Protein AF-A0A3D4RMB0-F1 (afdb_monomer)

Structure (mmCIF, N/CA/C/O backbone):
data_AF-A0A3D4RMB0-F1
#
_entry.id   AF-A0A3D4RMB0-F1
#
loop_
_atom_site.group_PDB
_atom_site.id
_atom_site.type_symbol
_atom_site.label_atom_id
_atom_site.label_alt_id
_atom_site.label_comp_id
_atom_site.label_asym_id
_atom_site.label_entity_id
_atom_site.label_seq_id
_atom_site.pdbx_PDB_ins_code
_atom_site.Cartn_x
_atom_site.Cartn_y
_atom_site.Cartn_z
_atom_site.occupancy
_atom_site.B_iso_or_equiv
_atom_site.auth_seq_id
_atom_site.auth_comp_id
_atom_site.auth_asym_id
_atom_site.auth_atom_id
_atom_site.pdbx_PDB_model_num
ATOM 1 N N . MET A 1 1 ? 13.147 3.728 -16.640 1.00 51.22 1 MET A N 1
ATOM 2 C CA . MET A 1 1 ? 14.596 3.896 -16.370 1.00 51.22 1 MET A CA 1
ATOM 3 C C . MET A 1 1 ? 15.281 2.580 -15.980 1.00 51.22 1 MET A C 1
ATOM 5 O O . MET A 1 1 ? 16.261 2.219 -16.614 1.00 51.22 1 MET A O 1
ATOM 9 N N . MET A 1 2 ? 14.733 1.809 -15.030 1.00 55.12 2 MET A N 1
ATOM 10 C CA . MET A 1 2 ? 15.324 0.545 -14.548 1.00 55.12 2 MET A CA 1
ATOM 11 C C . MET A 1 2 ? 15.430 -0.568 -15.616 1.00 55.12 2 MET A C 1
ATOM 13 O O . MET A 1 2 ? 16.437 -1.261 -15.690 1.00 55.12 2 MET A O 1
ATOM 17 N N . LEU A 1 3 ? 14.434 -0.683 -16.505 1.00 57.84 3 LEU A N 1
ATOM 18 C CA . LEU A 1 3 ? 14.422 -1.643 -17.624 1.00 57.84 3 LEU A CA 1
ATOM 19 C C . LEU A 1 3 ? 15.523 -1.376 -18.664 1.00 57.84 3 LEU A C 1
ATOM 21 O O . LEU A 1 3 ? 16.166 -2.305 -19.139 1.00 57.84 3 LEU A O 1
ATOM 25 N N . ILE A 1 4 ? 15.770 -0.102 -18.980 1.00 67.94 4 ILE A N 1
ATOM 26 C CA . ILE A 1 4 ? 16.827 0.307 -19.914 1.00 67.94 4 ILE A CA 1
ATOM 27 C C . ILE A 1 4 ? 18.199 0.045 -19.285 1.00 67.94 4 ILE A C 1
ATOM 29 O O . ILE A 1 4 ? 19.079 -0.489 -19.949 1.00 67.94 4 ILE A O 1
ATOM 33 N N . ALA A 1 5 ? 18.368 0.343 -17.993 1.00 65.25 5 ALA A N 1
ATOM 34 C CA . ALA A 1 5 ? 19.608 0.056 -17.275 1.00 65.25 5 ALA A CA 1
ATOM 35 C C . ALA A 1 5 ? 19.910 -1.454 -17.211 1.00 65.25 5 ALA A C 1
ATOM 37 O O . ALA A 1 5 ? 21.044 -1.857 -17.459 1.00 65.25 5 ALA A O 1
ATOM 38 N N . ALA A 1 6 ? 18.900 -2.295 -16.957 1.00 67.00 6 ALA A N 1
ATOM 39 C CA . ALA A 1 6 ? 19.048 -3.753 -16.964 1.00 67.00 6 ALA A CA 1
ATOM 40 C C . ALA A 1 6 ? 19.388 -4.303 -18.361 1.00 67.00 6 ALA A C 1
ATOM 42 O O . ALA A 1 6 ? 20.256 -5.166 -18.493 1.00 67.00 6 ALA A O 1
ATOM 43 N N . LEU A 1 7 ? 18.767 -3.752 -19.410 1.00 71.50 7 LEU A N 1
ATOM 44 C CA . LEU A 1 7 ? 19.075 -4.078 -20.804 1.00 71.50 7 LEU A CA 1
ATOM 45 C C . LEU A 1 7 ? 20.511 -3.709 -21.177 1.00 71.50 7 LEU A C 1
ATOM 47 O O . LEU A 1 7 ? 21.237 -4.546 -21.707 1.00 71.50 7 LEU A O 1
ATOM 51 N N . VAL A 1 8 ? 20.941 -2.491 -20.852 1.00 77.81 8 VAL A N 1
ATOM 52 C CA . VAL A 1 8 ? 22.308 -2.024 -21.114 1.00 77.81 8 VAL A CA 1
ATOM 53 C C . VAL A 1 8 ? 23.325 -2.857 -20.332 1.00 77.81 8 VAL A C 1
ATOM 55 O O . VAL A 1 8 ? 24.326 -3.278 -20.905 1.00 77.81 8 VAL A O 1
ATOM 58 N N . MET A 1 9 ? 23.052 -3.176 -19.064 1.00 74.00 9 MET A N 1
ATOM 59 C CA . MET A 1 9 ? 23.920 -4.035 -18.254 1.00 74.00 9 MET A CA 1
ATOM 60 C C . MET A 1 9 ? 24.040 -5.444 -18.853 1.00 74.00 9 MET A C 1
ATOM 62 O O . MET A 1 9 ? 25.147 -5.961 -18.984 1.00 74.00 9 MET A O 1
ATOM 66 N N . GLY A 1 10 ? 22.926 -6.045 -19.284 1.00 70.88 10 GLY A N 1
ATOM 67 C CA . GLY A 1 10 ? 22.931 -7.348 -19.951 1.00 70.88 10 GLY A CA 1
ATOM 68 C C . GLY A 1 10 ? 23.738 -7.343 -21.253 1.00 70.88 10 GLY A C 1
ATOM 69 O O . GLY A 1 10 ? 24.506 -8.271 -21.507 1.00 70.88 10 GLY A O 1
ATOM 70 N N . ILE A 1 11 ? 23.630 -6.271 -22.047 1.00 72.25 11 ILE A N 1
ATOM 71 C CA . ILE A 1 11 ? 24.430 -6.089 -23.265 1.00 72.25 11 ILE A CA 1
ATOM 72 C C . ILE A 1 11 ? 25.917 -5.976 -22.920 1.00 72.25 11 ILE A C 1
ATOM 74 O O . ILE A 1 11 ? 26.723 -6.658 -23.542 1.00 72.25 11 ILE A O 1
ATOM 78 N N . LEU A 1 12 ? 26.297 -5.175 -21.920 1.00 73.62 12 LEU A N 1
ATOM 79 C CA . LEU A 1 12 ? 27.700 -4.993 -21.527 1.00 73.62 12 LEU A CA 1
ATOM 80 C C . LEU A 1 12 ? 28.336 -6.291 -21.010 1.00 73.62 12 LEU A C 1
ATOM 82 O O . LEU A 1 12 ? 29.453 -6.618 -21.412 1.00 73.62 12 LEU A O 1
ATOM 86 N N . VAL A 1 13 ? 27.615 -7.062 -20.188 1.00 71.75 13 VAL A N 1
ATOM 87 C CA . VAL A 1 13 ? 28.072 -8.365 -19.665 1.00 71.75 13 VAL A CA 1
ATOM 88 C C . VAL A 1 13 ? 28.297 -9.378 -20.791 1.00 71.75 13 VAL A C 1
ATOM 90 O O . VAL A 1 13 ? 29.238 -10.166 -20.726 1.00 71.75 13 VAL A O 1
ATOM 93 N N . CYS A 1 14 ? 27.486 -9.335 -21.850 1.00 70.25 14 CYS A N 1
ATOM 94 C CA . CYS A 1 14 ? 27.681 -10.180 -23.026 1.00 70.25 14 CYS A CA 1
ATOM 95 C C . CYS A 1 14 ? 28.764 -9.639 -23.973 1.00 70.25 14 CYS A C 1
ATOM 97 O O . CYS A 1 14 ? 29.514 -10.419 -24.551 1.00 70.25 14 CYS A O 1
ATOM 99 N N . LEU A 1 15 ? 28.866 -8.323 -24.168 1.00 72.06 15 LEU A N 1
ATOM 100 C CA . LEU A 1 15 ? 29.719 -7.724 -25.197 1.00 72.06 15 LEU A CA 1
ATOM 101 C C . LEU A 1 15 ? 31.193 -7.676 -24.776 1.00 72.06 15 LEU A C 1
ATOM 103 O O . LEU A 1 15 ? 32.064 -8.066 -25.551 1.00 72.06 15 LEU A O 1
ATOM 107 N N . VAL A 1 16 ? 31.480 -7.231 -23.549 1.00 77.00 16 VAL A N 1
ATOM 108 C CA . VAL A 1 16 ? 32.855 -7.006 -23.069 1.00 77.00 16 VAL A CA 1
ATOM 109 C C . VAL A 1 16 ? 33.718 -8.271 -23.161 1.00 77.00 16 VAL A C 1
ATOM 111 O O . VAL A 1 16 ? 34.820 -8.194 -23.706 1.00 77.00 16 VAL A O 1
ATOM 114 N N . PRO A 1 17 ? 33.253 -9.458 -22.736 1.00 73.62 17 PRO A N 1
ATOM 115 C CA . PRO A 1 17 ? 34.083 -10.654 -22.805 1.00 73.62 17 PRO A CA 1
ATOM 116 C C . PRO A 1 17 ? 34.295 -11.180 -24.227 1.00 73.62 17 PRO A C 1
ATOM 118 O O . PRO A 1 17 ? 35.358 -11.727 -24.516 1.00 73.62 17 PRO A O 1
ATOM 121 N N . ASN A 1 18 ? 33.319 -10.974 -25.120 1.00 71.88 18 ASN A N 1
ATOM 122 C CA . ASN A 1 18 ? 33.459 -11.291 -26.542 1.00 71.88 18 ASN A CA 1
ATOM 123 C C . ASN A 1 18 ? 34.507 -10.390 -27.204 1.00 71.88 18 ASN A C 1
ATOM 125 O O . ASN A 1 18 ? 35.322 -10.877 -27.982 1.00 71.88 18 ASN A O 1
ATOM 129 N N . VAL A 1 19 ? 34.535 -9.098 -26.856 1.00 78.25 19 VAL A N 1
ATOM 130 C CA . VAL A 1 19 ? 35.566 -8.163 -27.332 1.00 78.25 19 VAL A CA 1
ATOM 131 C C . VAL A 1 19 ? 36.942 -8.562 -26.799 1.00 78.25 19 VAL A C 1
ATOM 133 O O . VAL A 1 19 ? 37.886 -8.648 -27.576 1.00 78.25 19 VAL A O 1
ATOM 136 N N . ILE A 1 20 ? 37.064 -8.870 -25.503 1.00 81.25 20 ILE 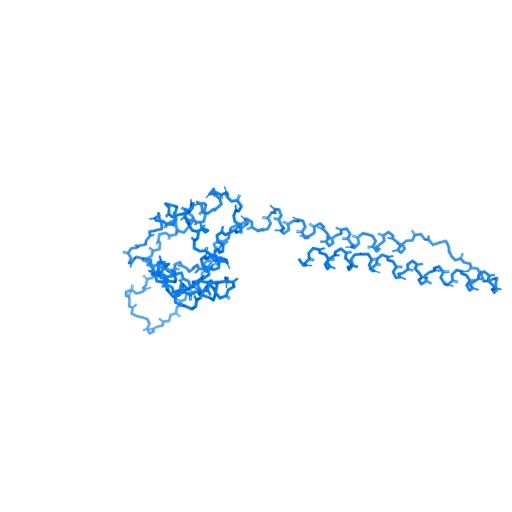A N 1
ATOM 137 C CA . ILE A 1 20 ? 38.336 -9.305 -24.900 1.00 81.25 20 ILE A CA 1
ATOM 138 C C . ILE A 1 20 ? 38.850 -10.582 -25.569 1.00 81.25 20 ILE A C 1
ATOM 140 O O . ILE A 1 20 ? 40.030 -10.663 -25.913 1.00 81.25 20 ILE A O 1
ATOM 144 N N . TRP A 1 21 ? 37.981 -11.571 -25.790 1.00 79.12 21 TRP A N 1
ATOM 145 C CA . TRP A 1 21 ? 38.393 -12.787 -26.479 1.00 79.12 21 TRP A CA 1
ATOM 146 C C . TRP A 1 21 ? 38.752 -12.545 -27.939 1.00 79.12 21 TRP A C 1
ATOM 148 O O . TRP A 1 21 ? 39.756 -13.078 -28.397 1.00 79.12 21 TRP A O 1
ATOM 158 N N . PHE A 1 22 ? 37.979 -11.735 -28.663 1.00 79.00 22 PHE A N 1
ATOM 159 C CA . PHE A 1 22 ? 38.288 -11.391 -30.047 1.00 79.00 22 PHE A CA 1
ATOM 160 C C . PHE A 1 22 ? 39.667 -10.728 -30.159 1.00 79.00 22 PHE A C 1
ATOM 162 O O . PHE A 1 22 ? 40.474 -11.124 -30.996 1.00 79.00 22 PHE A O 1
ATOM 169 N N . LEU A 1 23 ? 39.981 -9.784 -29.264 1.00 83.75 23 LEU A N 1
ATOM 170 C CA . LEU A 1 23 ? 41.301 -9.154 -29.194 1.00 83.75 23 LEU A CA 1
ATOM 171 C C . LEU A 1 23 ? 42.402 -10.175 -28.875 1.00 83.75 23 LEU A C 1
ATOM 173 O O . LEU A 1 23 ? 43.447 -10.169 -29.524 1.00 83.75 23 LEU A O 1
ATOM 177 N N . TRP A 1 24 ? 42.165 -11.085 -27.925 1.00 83.00 24 TRP A N 1
ATOM 178 C CA . TRP A 1 24 ? 43.104 -12.166 -27.618 1.00 83.00 24 TRP A CA 1
ATOM 179 C C . TRP A 1 24 ? 43.317 -13.109 -28.804 1.00 83.00 24 TRP A C 1
ATOM 181 O O . TRP A 1 24 ? 44.446 -13.509 -29.070 1.00 83.00 24 TRP A O 1
ATOM 191 N N . TRP A 1 25 ? 42.254 -13.444 -29.537 1.00 82.19 25 TRP A N 1
ATOM 192 C CA . TRP A 1 25 ? 42.319 -14.284 -30.727 1.00 82.19 25 TRP A CA 1
ATOM 193 C C . TRP A 1 25 ? 43.153 -13.626 -31.832 1.00 82.19 25 TRP A C 1
ATOM 195 O O . TRP A 1 25 ? 44.045 -14.277 -32.367 1.00 82.19 25 TRP A O 1
ATOM 205 N N . VAL A 1 26 ? 42.950 -12.329 -32.104 1.00 82.81 26 VAL A N 1
ATOM 206 C CA . VAL A 1 26 ? 43.768 -11.568 -33.069 1.00 82.81 26 VAL A CA 1
ATOM 207 C C . VAL A 1 26 ? 45.248 -11.591 -32.677 1.00 82.81 26 VAL A C 1
ATOM 209 O O . VAL A 1 26 ? 46.102 -11.871 -33.516 1.00 82.81 26 VAL A O 1
ATOM 212 N N . ILE A 1 27 ? 45.562 -11.351 -31.399 1.00 86.81 27 ILE A N 1
ATOM 213 C CA . ILE A 1 27 ? 46.940 -11.409 -30.887 1.00 86.81 27 ILE A CA 1
ATOM 214 C C . ILE A 1 27 ? 47.510 -12.825 -31.047 1.00 86.81 27 ILE A C 1
ATOM 216 O O . ILE A 1 27 ? 48.609 -13.000 -31.569 1.00 86.81 27 ILE A O 1
ATOM 220 N N . ALA A 1 28 ? 46.769 -13.848 -30.629 1.00 83.25 28 ALA A N 1
ATOM 221 C CA . ALA A 1 28 ? 47.217 -15.232 -30.702 1.00 83.25 28 ALA A CA 1
ATOM 222 C C . ALA A 1 28 ? 47.478 -15.686 -32.149 1.00 83.25 28 ALA A C 1
ATOM 224 O O . ALA A 1 28 ? 48.468 -16.377 -32.384 1.00 83.25 28 ALA A O 1
ATOM 225 N N . GLU A 1 29 ? 46.664 -15.249 -33.114 1.00 82.94 29 GLU A N 1
ATOM 226 C CA . GLU A 1 29 ? 46.864 -15.521 -34.542 1.00 82.94 29 GLU A CA 1
ATOM 227 C C . GLU A 1 29 ? 48.119 -14.813 -35.083 1.00 82.94 29 GLU A C 1
ATOM 229 O O . GLU A 1 29 ? 48.945 -15.436 -35.752 1.00 82.94 29 GLU A O 1
ATOM 234 N N . MET A 1 30 ? 48.329 -13.538 -34.723 1.00 87.00 30 MET A N 1
ATOM 235 C CA . MET A 1 30 ? 49.525 -12.775 -35.115 1.00 87.00 30 MET A CA 1
ATOM 236 C C . MET A 1 30 ? 50.830 -13.437 -34.651 1.00 87.00 30 MET A C 1
ATOM 238 O O . MET A 1 30 ? 51.822 -13.419 -35.379 1.00 87.00 30 MET A O 1
ATOM 242 N N . PHE A 1 31 ? 50.831 -14.039 -33.458 1.00 89.44 31 PHE A N 1
ATOM 243 C CA . PHE A 1 31 ? 52.004 -14.695 -32.870 1.00 89.44 31 PHE A CA 1
ATOM 244 C C . PHE A 1 31 ? 52.003 -16.226 -33.027 1.00 89.44 31 PHE A C 1
ATOM 246 O O . PHE A 1 31 ? 52.879 -16.897 -32.481 1.00 89.44 31 PHE A O 1
ATOM 253 N N . ARG A 1 32 ? 51.056 -16.785 -33.799 1.00 83.31 32 ARG A N 1
ATOM 254 C CA . ARG A 1 32 ? 50.881 -18.232 -34.038 1.00 83.31 32 ARG A CA 1
ATOM 255 C C . ARG A 1 32 ? 50.833 -19.074 -32.756 1.00 83.31 32 ARG A C 1
ATOM 257 O O . ARG A 1 32 ? 51.338 -20.198 -32.714 1.00 83.31 32 ARG A O 1
ATOM 264 N N . PHE A 1 33 ? 50.222 -18.543 -31.702 1.00 84.00 33 PHE A N 1
ATOM 265 C CA . PHE A 1 33 ? 49.947 -19.307 -30.490 1.00 84.00 33 PHE A CA 1
ATOM 266 C C . PHE A 1 33 ? 48.788 -20.284 -30.721 1.00 84.00 33 PHE A C 1
ATOM 268 O O . PHE A 1 33 ? 47.867 -20.016 -31.490 1.00 84.00 33 PHE A O 1
ATOM 275 N N . SER A 1 34 ? 48.805 -21.427 -30.029 1.00 74.56 34 SER A N 1
ATOM 276 C CA . SER A 1 34 ? 47.673 -22.361 -30.056 1.00 74.56 34 SER A CA 1
ATOM 277 C C . SER A 1 34 ? 46.454 -21.716 -29.395 1.00 74.56 34 SER A C 1
ATOM 279 O O . SER A 1 34 ? 46.468 -21.443 -28.195 1.00 74.56 34 SER A O 1
ATOM 281 N N . THR A 1 35 ? 45.396 -21.470 -30.168 1.00 64.19 35 THR A N 1
ATOM 282 C CA . THR A 1 35 ? 44.144 -20.908 -29.652 1.00 64.19 35 THR A CA 1
ATOM 283 C C . THR A 1 35 ? 43.232 -22.030 -29.141 1.00 64.19 35 THR A C 1
ATOM 285 O O . THR A 1 35 ? 42.914 -22.965 -29.880 1.00 64.19 35 THR A O 1
ATOM 288 N N . PRO A 1 36 ? 42.792 -22.002 -27.870 1.00 62.44 36 PRO A N 1
ATOM 289 C CA . PRO A 1 36 ? 41.806 -22.962 -27.388 1.00 62.44 36 PRO A CA 1
ATOM 290 C C . PRO A 1 36 ? 40.453 -22.741 -28.086 1.00 62.44 36 PRO A C 1
ATOM 292 O O . PRO A 1 36 ? 40.072 -21.603 -28.369 1.00 62.44 36 PRO A O 1
ATOM 295 N N . ARG A 1 37 ? 39.695 -23.824 -28.334 1.00 63.88 37 ARG A N 1
ATOM 296 C CA . ARG A 1 37 ? 38.317 -23.746 -28.861 1.00 63.88 37 ARG A CA 1
ATOM 297 C C . ARG A 1 37 ? 37.454 -22.900 -27.921 1.00 63.88 37 ARG A C 1
ATOM 299 O O . ARG A 1 37 ? 37.144 -23.313 -26.806 1.00 63.88 37 ARG A O 1
ATOM 306 N N . TYR A 1 38 ? 37.041 -21.724 -28.375 1.00 63.09 38 TYR A N 1
ATOM 307 C CA . TYR A 1 38 ? 36.268 -20.782 -27.572 1.00 63.09 38 TYR A CA 1
ATOM 308 C C . TYR A 1 38 ? 34.798 -21.179 -27.503 1.00 63.09 38 TYR A C 1
ATOM 310 O O . TYR A 1 38 ? 34.034 -20.873 -28.409 1.00 63.09 38 TYR A O 1
ATOM 318 N N . THR A 1 39 ? 34.399 -21.933 -26.475 1.00 60.47 39 THR A N 1
ATOM 319 C CA . THR A 1 39 ? 33.029 -22.491 -26.427 1.00 60.47 39 THR A CA 1
ATOM 320 C C . THR A 1 39 ? 32.351 -22.713 -25.057 1.00 60.47 39 THR A C 1
ATOM 322 O O . THR A 1 39 ? 31.265 -23.282 -25.066 1.00 60.47 39 THR A O 1
ATOM 325 N N . PRO A 1 40 ? 32.840 -22.222 -23.894 1.00 56.41 40 PRO A N 1
ATOM 326 C CA . PRO A 1 40 ? 31.983 -22.177 -22.688 1.00 56.41 40 PRO A CA 1
ATOM 327 C C . PRO A 1 40 ? 31.688 -20.777 -22.122 1.00 56.41 40 PRO A C 1
ATOM 329 O O . PRO A 1 40 ? 30.657 -20.604 -21.479 1.00 56.41 40 PRO A O 1
ATOM 332 N N . PHE A 1 41 ? 32.534 -19.766 -22.363 1.00 61.03 41 PHE A N 1
ATOM 333 C CA . PHE A 1 41 ? 32.398 -18.462 -21.693 1.00 61.03 41 PHE A CA 1
ATOM 334 C C . PHE A 1 41 ? 31.161 -17.662 -22.157 1.00 61.03 41 PHE A C 1
ATOM 336 O O . PHE A 1 41 ? 30.482 -17.029 -21.351 1.00 61.03 41 PHE A O 1
ATOM 343 N N . CYS A 1 42 ? 30.811 -17.715 -23.446 1.00 64.69 42 CYS A N 1
ATOM 344 C CA . CYS A 1 42 ? 29.632 -17.009 -23.967 1.00 64.69 42 CYS A CA 1
ATOM 345 C C . CYS A 1 42 ? 28.319 -17.603 -23.442 1.00 64.69 42 CYS A C 1
ATOM 347 O O . CYS A 1 42 ? 27.376 -16.864 -23.179 1.00 64.69 42 CYS A O 1
ATOM 349 N N . TRP A 1 43 ? 28.261 -18.926 -23.260 1.00 67.88 43 TRP A N 1
ATOM 350 C CA . TRP A 1 43 ? 27.070 -19.611 -22.756 1.00 67.88 43 TRP A CA 1
ATOM 351 C C . TRP A 1 43 ? 26.875 -19.401 -21.256 1.00 67.88 43 TRP A C 1
ATOM 353 O O . TRP A 1 43 ? 25.739 -19.234 -20.817 1.00 67.88 43 TRP A O 1
ATOM 363 N N . THR A 1 44 ? 27.957 -19.333 -20.473 1.00 69.25 44 THR A N 1
ATOM 364 C CA . THR A 1 44 ? 27.863 -18.978 -19.051 1.00 69.25 44 THR A CA 1
ATOM 365 C C . THR A 1 44 ? 27.442 -17.519 -18.867 1.00 69.25 44 THR A C 1
ATOM 367 O O . THR A 1 44 ? 26.532 -17.256 -18.086 1.00 69.25 44 THR A O 1
ATOM 370 N N . ALA A 1 45 ? 28.014 -16.577 -19.628 1.00 73.56 45 ALA A N 1
ATOM 371 C CA . ALA A 1 45 ? 27.613 -15.166 -19.590 1.00 73.56 45 ALA A CA 1
ATOM 372 C C . ALA A 1 45 ? 26.154 -14.959 -20.041 1.00 73.56 45 ALA A C 1
ATOM 374 O O . ALA A 1 45 ? 25.380 -14.297 -19.348 1.00 73.56 45 ALA A O 1
ATOM 375 N N . ALA A 1 46 ? 25.746 -15.584 -21.151 1.00 76.50 46 ALA A N 1
ATOM 376 C CA . ALA A 1 46 ? 24.362 -15.546 -21.620 1.00 76.50 46 ALA A CA 1
ATOM 377 C C . ALA A 1 46 ? 23.395 -16.179 -20.606 1.00 76.50 46 ALA A C 1
ATOM 379 O O . ALA A 1 46 ? 22.322 -15.631 -20.359 1.00 76.50 46 ALA A O 1
ATOM 380 N N . GLY A 1 47 ? 23.792 -17.288 -19.974 1.00 81.75 47 GLY A N 1
ATOM 381 C CA . GLY A 1 47 ? 23.025 -17.934 -18.910 1.00 81.75 47 GLY A CA 1
ATOM 382 C C . GLY A 1 47 ? 22.817 -17.030 -17.693 1.00 81.75 47 GLY A C 1
ATOM 383 O O . GLY A 1 47 ? 21.706 -16.963 -17.173 1.00 81.75 47 GLY A O 1
ATOM 384 N N . LEU A 1 48 ? 23.842 -16.278 -17.274 1.00 80.75 48 LEU A N 1
ATOM 385 C CA . LEU A 1 48 ? 23.734 -15.318 -16.168 1.00 80.75 48 LEU A CA 1
ATOM 386 C C . LEU A 1 48 ? 22.798 -14.154 -16.505 1.00 80.75 48 LEU A C 1
ATOM 388 O O . LEU A 1 48 ? 21.947 -13.797 -15.693 1.00 80.75 48 LEU A O 1
ATOM 392 N N . VAL A 1 49 ? 22.906 -13.591 -17.711 1.00 82.31 49 VAL A N 1
ATOM 393 C CA . VAL A 1 49 ? 22.000 -12.526 -18.166 1.00 82.31 49 VAL A CA 1
ATOM 394 C C . VAL A 1 49 ? 20.563 -13.040 -18.237 1.00 82.31 49 VAL A C 1
ATOM 396 O O . VAL A 1 49 ? 19.657 -12.389 -17.720 1.00 82.31 49 VAL A O 1
ATOM 399 N N . ALA A 1 50 ? 20.348 -14.230 -18.803 1.00 85.19 50 ALA A N 1
ATOM 400 C CA . ALA A 1 50 ? 19.034 -14.863 -18.835 1.00 85.19 50 ALA A CA 1
ATOM 401 C C . ALA A 1 50 ? 18.475 -15.085 -17.420 1.00 85.19 50 ALA A C 1
ATOM 403 O O . ALA A 1 50 ? 17.313 -14.775 -17.176 1.00 85.19 50 ALA A O 1
ATOM 404 N N . ALA A 1 51 ? 19.294 -15.541 -16.468 1.00 85.81 51 ALA A N 1
ATOM 405 C CA . ALA A 1 51 ? 18.880 -15.717 -15.078 1.00 85.81 51 ALA A CA 1
ATOM 406 C C . ALA A 1 51 ? 18.443 -14.393 -14.426 1.00 85.81 51 ALA A C 1
ATOM 408 O O . ALA A 1 51 ? 17.394 -14.349 -13.786 1.00 85.81 51 ALA A O 1
ATOM 409 N N . VAL A 1 52 ? 19.190 -13.301 -14.632 1.00 88.12 52 VAL A N 1
ATOM 410 C CA . VAL A 1 52 ? 18.818 -11.961 -14.136 1.00 88.12 52 VAL A CA 1
ATOM 411 C C . VAL A 1 52 ? 17.470 -11.528 -14.715 1.00 88.12 52 VAL A C 1
ATOM 413 O O . VAL A 1 52 ? 16.584 -11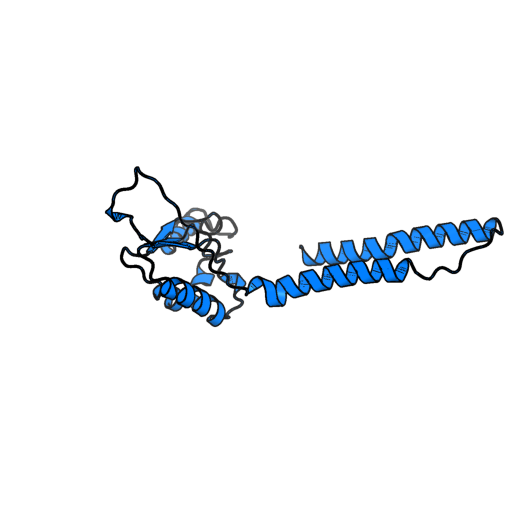.114 -13.967 1.00 88.12 52 VAL A O 1
ATOM 416 N N . TRP A 1 53 ? 17.275 -11.685 -16.027 1.00 86.00 53 TRP A N 1
ATOM 417 C CA . TRP A 1 53 ? 16.003 -11.367 -16.680 1.00 86.00 53 TRP A CA 1
ATOM 418 C C . TRP A 1 53 ? 14.845 -12.214 -16.164 1.00 86.00 53 TRP A C 1
ATOM 420 O O . TRP A 1 53 ? 13.760 -11.679 -15.952 1.00 86.00 53 TRP A O 1
ATOM 430 N N . LEU A 1 54 ? 15.066 -13.506 -15.916 1.00 90.31 54 LEU A N 1
ATOM 431 C CA . LEU A 1 54 ? 14.055 -14.392 -15.341 1.00 90.31 54 LEU A CA 1
ATOM 432 C C . LEU A 1 54 ? 13.668 -13.962 -13.923 1.00 90.31 54 LEU A C 1
ATOM 434 O O . LEU A 1 54 ? 12.481 -13.938 -13.608 1.00 90.31 54 LEU A O 1
ATOM 438 N N . VAL A 1 55 ? 14.633 -13.562 -13.087 1.00 91.19 55 VAL A N 1
ATOM 439 C CA . VAL A 1 55 ? 14.359 -13.034 -11.739 1.00 91.19 55 VAL A CA 1
ATOM 440 C C . VAL A 1 55 ? 13.577 -11.721 -11.813 1.00 91.19 55 VAL A C 1
ATOM 442 O O . VAL A 1 55 ? 12.591 -11.556 -11.095 1.00 91.19 55 VAL A O 1
ATOM 445 N N . MET A 1 56 ? 13.956 -10.802 -12.707 1.00 89.00 56 MET A N 1
ATOM 446 C CA . MET A 1 56 ? 13.227 -9.543 -12.906 1.00 89.00 56 MET A CA 1
ATOM 447 C C . MET A 1 56 ? 11.805 -9.778 -13.425 1.00 89.00 56 MET A C 1
ATOM 449 O O . MET A 1 56 ? 10.859 -9.184 -12.910 1.00 89.00 56 MET A O 1
ATOM 453 N N . ALA A 1 57 ? 11.639 -10.670 -14.405 1.00 88.88 57 ALA A N 1
ATOM 454 C CA . ALA A 1 57 ? 10.334 -11.053 -14.932 1.00 88.88 57 ALA A CA 1
ATOM 455 C C . ALA A 1 57 ? 9.472 -11.695 -13.837 1.00 88.88 57 ALA A C 1
ATOM 457 O O . ALA A 1 57 ? 8.316 -11.317 -13.668 1.00 88.88 57 ALA A O 1
ATOM 458 N N . TYR A 1 58 ? 10.039 -12.598 -13.035 1.00 90.12 58 TYR A N 1
ATOM 459 C CA . TYR A 1 58 ? 9.347 -13.182 -11.891 1.00 90.12 58 TYR A CA 1
ATOM 460 C C . TYR A 1 58 ? 8.899 -12.108 -10.891 1.00 90.12 58 TYR A C 1
ATOM 462 O O . TYR A 1 58 ? 7.737 -12.096 -10.488 1.00 90.12 58 TYR A O 1
ATOM 470 N N . GLY A 1 59 ? 9.773 -11.165 -10.530 1.00 87.75 59 GLY A N 1
ATOM 471 C CA . GLY A 1 59 ? 9.423 -10.047 -9.651 1.00 87.75 59 GLY A CA 1
ATOM 472 C C . GLY A 1 59 ? 8.276 -9.194 -10.206 1.00 87.75 59 GLY A C 1
ATOM 473 O O . GLY A 1 59 ? 7.319 -8.905 -9.488 1.00 87.75 59 GLY A O 1
ATOM 474 N N . PHE A 1 60 ? 8.331 -8.855 -11.495 1.00 84.75 60 PHE A N 1
ATOM 475 C CA . PHE A 1 60 ? 7.341 -8.005 -12.158 1.00 84.75 60 PHE A CA 1
ATOM 476 C C . PHE A 1 60 ? 5.984 -8.691 -12.377 1.00 84.75 60 PHE A C 1
ATOM 478 O O . PHE A 1 60 ? 4.939 -8.070 -12.192 1.00 84.75 60 PHE A O 1
ATOM 485 N N . PHE A 1 61 ? 5.967 -9.965 -12.774 1.00 83.62 61 PHE A N 1
ATOM 486 C CA . PHE A 1 61 ? 4.720 -10.671 -13.090 1.00 83.62 61 PHE A CA 1
ATOM 487 C C . PHE A 1 61 ? 4.107 -11.389 -11.886 1.00 83.62 61 PHE A C 1
ATOM 489 O O . PHE A 1 61 ? 2.885 -11.474 -11.797 1.00 83.62 61 PHE A O 1
ATOM 496 N N . VAL A 1 62 ? 4.931 -11.890 -10.962 1.00 85.88 62 VAL A N 1
ATOM 497 C CA . VAL A 1 62 ? 4.486 -12.726 -9.834 1.00 85.88 62 VAL A CA 1
ATOM 498 C C . VAL A 1 62 ? 4.727 -12.025 -8.500 1.00 85.88 62 VAL A C 1
ATOM 500 O O . VAL A 1 62 ? 3.802 -11.881 -7.703 1.00 85.88 62 VAL A O 1
ATOM 503 N N . GLY A 1 63 ? 5.958 -11.565 -8.263 1.00 86.00 63 GLY A N 1
ATOM 504 C CA . GLY A 1 63 ? 6.388 -11.010 -6.978 1.00 86.00 63 GLY A CA 1
ATOM 505 C C . GLY A 1 63 ? 5.554 -9.815 -6.519 1.00 86.00 63 GLY A C 1
ATOM 506 O O . GLY A 1 63 ? 5.133 -9.790 -5.365 1.00 86.00 63 GLY A O 1
ATOM 507 N N . ARG A 1 64 ? 5.240 -8.877 -7.423 1.00 81.31 64 ARG A N 1
ATOM 508 C CA . ARG A 1 64 ? 4.496 -7.649 -7.085 1.00 81.31 64 ARG A CA 1
ATOM 509 C C . ARG A 1 64 ? 3.083 -7.873 -6.535 1.00 81.31 64 ARG A C 1
ATOM 511 O O . ARG A 1 64 ? 2.547 -6.987 -5.889 1.00 81.31 64 ARG A O 1
ATOM 518 N N . PHE A 1 65 ? 2.478 -9.039 -6.774 1.00 82.31 65 PHE A N 1
ATOM 519 C CA . PHE A 1 65 ? 1.133 -9.377 -6.281 1.00 82.31 65 PHE A CA 1
ATOM 520 C C . PHE A 1 65 ? 1.150 -10.398 -5.140 1.00 82.31 65 PHE A C 1
ATOM 522 O O . PHE A 1 65 ? 0.102 -10.920 -4.742 1.00 82.31 65 PHE A O 1
ATOM 529 N N . ARG A 1 66 ? 2.339 -10.728 -4.627 1.00 89.19 66 ARG A N 1
ATOM 530 C CA . ARG A 1 66 ? 2.489 -11.650 -3.509 1.00 89.19 66 ARG A CA 1
ATOM 531 C C . ARG A 1 66 ? 2.161 -10.928 -2.204 1.00 89.19 66 ARG A C 1
ATOM 533 O O . ARG A 1 66 ? 3.011 -10.272 -1.615 1.00 89.19 66 ARG A O 1
ATOM 540 N N . LEU A 1 67 ? 0.927 -11.105 -1.749 1.00 91.50 67 LEU A N 1
ATOM 541 C CA . LEU A 1 67 ? 0.481 -10.657 -0.436 1.00 91.50 67 LEU A CA 1
ATOM 542 C C . LEU A 1 67 ? 0.976 -11.618 0.653 1.00 91.50 67 LEU A C 1
ATOM 544 O O . LEU A 1 67 ? 0.753 -12.826 0.568 1.00 91.50 67 LEU A O 1
ATOM 548 N N . GLU A 1 68 ? 1.623 -11.074 1.678 1.00 94.38 68 GLU A N 1
ATOM 549 C CA . GLU A 1 68 ? 2.093 -11.809 2.850 1.00 94.38 68 GLU A CA 1
ATOM 550 C C . GLU A 1 68 ? 1.704 -11.040 4.116 1.00 94.38 68 GLU A C 1
ATOM 552 O O . GLU A 1 68 ? 2.034 -9.864 4.256 1.00 94.38 68 GLU A O 1
ATOM 557 N N . VAL A 1 69 ? 1.016 -11.706 5.044 1.00 96.25 69 VAL A N 1
ATOM 558 C CA . VAL A 1 69 ? 0.712 -11.153 6.369 1.00 96.25 69 VAL A CA 1
ATOM 5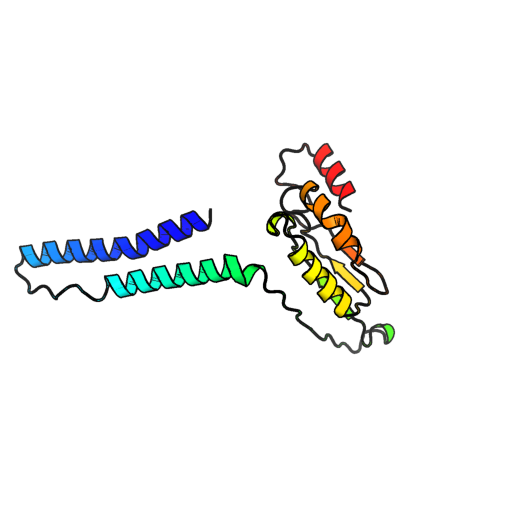59 C C . VAL A 1 69 ? 1.839 -11.549 7.316 1.00 96.25 69 VAL A C 1
ATOM 561 O O . VAL A 1 69 ? 2.084 -12.738 7.516 1.00 96.25 69 VAL A O 1
ATOM 564 N N . LYS A 1 70 ? 2.524 -10.560 7.896 1.00 96.81 70 LYS A N 1
ATOM 565 C CA . LYS A 1 70 ? 3.661 -10.768 8.805 1.00 96.81 70 LYS A CA 1
ATOM 566 C C . LYS A 1 70 ? 3.259 -10.478 10.255 1.00 96.81 70 LYS A C 1
ATOM 568 O O . LYS A 1 70 ? 3.332 -9.324 10.677 1.00 96.81 70 LYS A O 1
ATOM 573 N N . PRO A 1 71 ? 2.836 -11.488 11.035 1.00 95.75 71 PRO A N 1
ATOM 574 C CA . PRO A 1 71 ? 2.489 -11.279 12.434 1.00 95.75 71 PRO A CA 1
ATOM 575 C C . PRO A 1 71 ? 3.748 -10.977 13.254 1.00 95.75 71 PRO A C 1
ATOM 577 O O . PRO A 1 71 ? 4.738 -11.701 13.175 1.00 95.75 71 PRO A O 1
ATOM 580 N N . THR A 1 72 ? 3.703 -9.918 14.060 1.00 96.50 72 THR A N 1
ATOM 581 C CA . THR A 1 72 ? 4.761 -9.578 15.021 1.00 96.50 72 THR A CA 1
ATOM 582 C C . THR A 1 72 ? 4.127 -9.333 16.380 1.00 96.50 72 THR A C 1
ATOM 584 O O . THR A 1 72 ? 3.257 -8.477 16.514 1.00 96.50 72 THR A O 1
ATOM 587 N N . THR A 1 73 ? 4.562 -10.084 17.389 1.00 96.19 73 THR A N 1
ATOM 588 C CA . THR A 1 73 ? 4.088 -9.917 18.764 1.00 96.19 73 THR A CA 1
ATOM 589 C C . THR A 1 73 ? 5.037 -8.997 19.511 1.00 96.19 73 THR A C 1
ATOM 591 O O . THR A 1 73 ? 6.219 -9.307 19.658 1.00 96.19 73 THR A O 1
ATOM 594 N N . TYR A 1 74 ? 4.512 -7.884 20.010 1.00 95.25 74 TYR A N 1
ATOM 595 C CA . TYR A 1 74 ? 5.226 -6.998 20.917 1.00 95.25 74 TYR A CA 1
ATOM 596 C C . TYR A 1 74 ? 4.707 -7.199 22.342 1.00 95.25 74 TYR A C 1
ATOM 598 O O . TYR A 1 74 ? 3.503 -7.141 22.583 1.00 95.25 74 TYR A O 1
ATOM 606 N N . THR A 1 75 ? 5.623 -7.425 23.284 1.00 94.69 75 THR A N 1
ATOM 607 C CA . THR A 1 75 ? 5.298 -7.650 24.696 1.00 94.69 75 THR A CA 1
ATOM 608 C C . THR A 1 75 ? 6.095 -6.680 25.549 1.00 94.69 75 THR A C 1
ATOM 610 O O . THR A 1 75 ? 7.317 -6.613 25.438 1.00 94.69 75 THR A O 1
ATOM 613 N N . ASN A 1 76 ? 5.416 -5.950 26.432 1.00 95.00 76 ASN A N 1
ATOM 614 C CA . ASN A 1 76 ? 6.059 -5.052 27.382 1.00 95.00 76 ASN A CA 1
ATOM 615 C C . ASN A 1 76 ? 5.237 -4.994 28.680 1.00 95.00 76 ASN A C 1
ATOM 617 O O . ASN A 1 76 ? 4.027 -4.794 28.639 1.00 95.00 76 ASN A O 1
ATOM 621 N N . ALA A 1 77 ? 5.902 -5.167 29.826 1.00 94.75 77 ALA A N 1
ATOM 622 C CA . ALA A 1 77 ? 5.278 -5.166 31.152 1.00 94.75 77 ALA A CA 1
ATOM 623 C C . ALA A 1 77 ? 4.675 -3.807 31.559 1.00 94.75 77 ALA A C 1
ATOM 625 O O . ALA A 1 77 ? 3.888 -3.744 32.495 1.00 94.75 77 ALA A O 1
ATOM 626 N N . GLN A 1 78 ? 5.055 -2.724 30.880 1.00 96.31 78 GLN A N 1
ATOM 627 C CA . GLN A 1 78 ? 4.527 -1.379 31.101 1.00 96.31 78 GLN A CA 1
ATOM 628 C C . GLN A 1 78 ? 3.262 -1.090 30.280 1.00 96.31 78 GLN A C 1
ATOM 630 O O . GLN A 1 7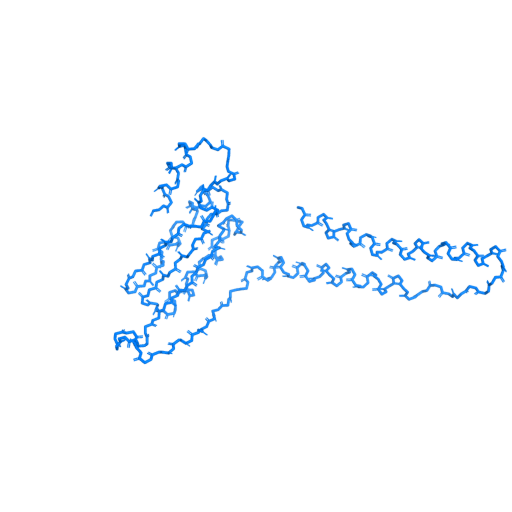8 ? 2.659 -0.033 30.459 1.00 96.31 78 GLN A O 1
ATOM 635 N N . LEU A 1 79 ? 2.862 -1.985 29.367 1.00 94.88 79 LEU A N 1
ATOM 636 C CA . LEU A 1 79 ? 1.625 -1.801 28.611 1.00 94.88 79 LEU A CA 1
ATOM 637 C C . LEU A 1 79 ? 0.407 -2.002 29.524 1.00 94.88 79 LEU A C 1
ATOM 639 O O . LEU A 1 79 ? 0.364 -2.984 30.266 1.00 94.88 79 LEU A O 1
ATOM 643 N N . PRO A 1 80 ? -0.607 -1.121 29.450 1.00 95.81 80 PRO A N 1
ATOM 644 C CA . PRO A 1 80 ? -1.879 -1.345 30.125 1.00 95.81 80 PRO A CA 1
ATOM 645 C C . PRO A 1 80 ? -2.523 -2.673 29.706 1.00 95.81 80 PRO A C 1
ATOM 647 O O . PRO A 1 80 ? -2.451 -3.054 28.538 1.00 95.81 80 PRO A O 1
ATOM 650 N N . GLU A 1 81 ? -3.244 -3.326 30.623 1.00 94.25 81 GLU A N 1
ATOM 651 C CA . GLU A 1 81 ? -3.968 -4.584 30.349 1.00 94.25 81 GLU A CA 1
ATOM 652 C C . GLU A 1 81 ? -4.951 -4.473 29.171 1.00 94.25 81 GLU A C 1
ATOM 654 O O . GLU A 1 81 ? -5.201 -5.461 28.489 1.00 94.25 81 GLU A O 1
ATOM 65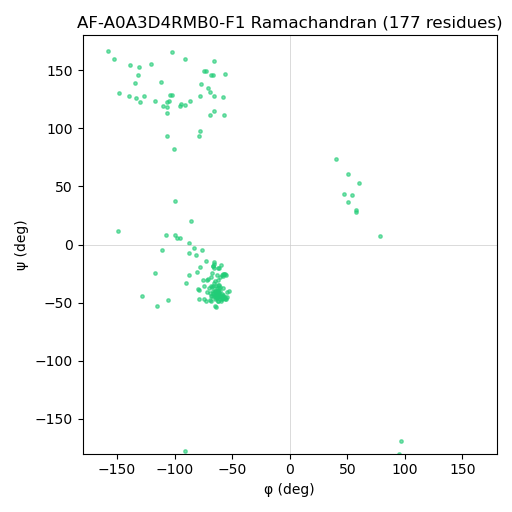9 N N . ALA A 1 82 ? -5.458 -3.270 28.880 1.00 93.81 82 ALA A N 1
ATOM 660 C CA . ALA A 1 82 ? -6.311 -3.010 27.719 1.00 93.81 82 ALA A CA 1
ATOM 661 C C . ALA A 1 82 ? -5.647 -3.375 26.374 1.00 93.81 82 ALA A C 1
ATOM 663 O O . ALA A 1 82 ? -6.349 -3.696 25.424 1.00 93.81 82 ALA A O 1
ATOM 664 N N . PHE A 1 83 ? -4.310 -3.377 26.293 1.00 95.69 83 PHE A N 1
ATOM 665 C CA . PHE A 1 83 ? -3.574 -3.756 25.081 1.00 95.69 83 PHE A CA 1
ATOM 666 C C . PHE A 1 83 ? -3.298 -5.263 24.973 1.00 95.69 83 PHE A C 1
ATOM 668 O O . PHE A 1 83 ? -2.661 -5.726 24.023 1.00 95.69 83 PHE A O 1
ATOM 675 N N . LYS A 1 84 ? -3.751 -6.065 25.938 1.00 94.75 84 LYS A N 1
ATOM 676 C CA . LYS A 1 84 ? -3.525 -7.507 25.928 1.00 94.75 84 LYS A CA 1
ATOM 677 C C . LYS A 1 84 ? -4.323 -8.166 24.808 1.00 94.75 84 LYS A C 1
ATOM 679 O O . LYS A 1 84 ? -5.542 -8.266 24.870 1.00 94.75 84 LYS A O 1
ATOM 684 N N . GLY A 1 85 ? -3.605 -8.663 23.803 1.00 94.94 85 GLY A N 1
ATOM 685 C CA . GLY A 1 85 ? -4.217 -9.246 22.607 1.00 94.94 85 GLY A CA 1
ATOM 686 C C . GLY A 1 85 ? -4.721 -8.209 21.603 1.00 94.94 85 GLY A C 1
ATOM 687 O O . GLY A 1 85 ? -5.335 -8.610 20.619 1.00 94.94 85 GLY A O 1
ATOM 688 N N . TYR A 1 86 ? -4.428 -6.925 21.830 1.00 97.75 86 TYR A N 1
ATOM 689 C CA . TYR A 1 86 ? -4.781 -5.839 20.927 1.00 97.75 86 TYR A CA 1
ATOM 690 C C . TYR A 1 86 ? -4.028 -5.979 19.605 1.00 97.75 86 TYR A C 1
ATOM 692 O O . TYR A 1 86 ? -2.802 -6.139 19.585 1.00 97.75 86 TYR A O 1
ATOM 700 N N . LYS A 1 87 ? -4.760 -5.939 18.494 1.00 98.12 87 LYS A N 1
ATOM 701 C CA . LYS A 1 87 ? -4.223 -6.154 17.153 1.00 98.12 87 LYS A CA 1
ATOM 702 C C . LYS A 1 87 ? -4.217 -4.863 16.359 1.00 98.12 87 LYS A C 1
ATOM 704 O O . LYS A 1 87 ? -5.263 -4.312 16.025 1.00 98.12 87 LYS A O 1
ATOM 709 N N . ILE A 1 88 ? -3.017 -4.457 15.966 1.00 98.19 88 ILE A N 1
ATOM 710 C CA . ILE A 1 88 ? -2.807 -3.361 15.027 1.00 98.19 88 ILE A CA 1
ATOM 711 C C . ILE A 1 88 ? -2.408 -3.965 13.688 1.00 98.19 88 ILE A C 1
ATOM 713 O O . ILE A 1 88 ? -1.417 -4.693 13.603 1.00 98.19 88 ILE A O 1
ATOM 717 N N . VAL A 1 89 ? -3.159 -3.650 12.636 1.00 98.44 89 VAL A N 1
ATOM 718 C CA . VAL A 1 89 ? -2.713 -3.904 11.265 1.00 98.44 89 VAL A CA 1
ATOM 719 C C . VAL A 1 89 ? -2.082 -2.631 10.727 1.00 98.44 89 VAL A C 1
ATOM 721 O O . VAL A 1 89 ? -2.726 -1.589 10.645 1.00 98.44 89 VAL A O 1
ATOM 724 N N . HIS A 1 90 ? -0.807 -2.728 10.371 1.00 97.88 90 HIS A N 1
ATOM 725 C CA . HIS A 1 90 ? -0.041 -1.634 9.798 1.00 97.88 90 HIS A CA 1
ATOM 726 C C . HIS A 1 90 ? 0.086 -1.811 8.286 1.00 97.88 90 HIS A C 1
ATOM 728 O O . HIS A 1 90 ? 0.506 -2.874 7.821 1.00 97.88 90 HIS A O 1
ATOM 734 N N . ILE A 1 91 ? -0.255 -0.770 7.536 1.00 96.44 91 ILE A N 1
ATOM 735 C CA . ILE A 1 91 ? -0.112 -0.703 6.082 1.00 96.44 91 ILE A CA 1
ATOM 736 C C . ILE A 1 91 ? 0.575 0.606 5.689 1.00 96.44 91 ILE A C 1
ATOM 738 O O . ILE A 1 91 ? 0.481 1.599 6.405 1.00 96.44 91 ILE A O 1
ATOM 742 N N . SER A 1 92 ? 1.272 0.604 4.559 1.00 96.19 92 SER A N 1
ATOM 743 C CA . SER A 1 92 ? 1.939 1.773 3.978 1.00 96.19 92 SER A CA 1
ATOM 744 C C . SER A 1 92 ? 2.146 1.544 2.475 1.00 96.19 92 SER A C 1
ATOM 746 O O . SER A 1 92 ? 1.977 0.413 2.008 1.00 96.19 92 SER A O 1
ATOM 748 N N . ASP A 1 93 ? 2.486 2.599 1.731 1.00 95.56 93 ASP A N 1
ATOM 749 C CA . ASP A 1 93 ? 3.014 2.529 0.360 1.00 95.56 93 ASP A CA 1
ATOM 750 C C . ASP A 1 93 ? 2.122 1.734 -0.613 1.00 95.56 93 ASP A C 1
ATOM 752 O O . ASP A 1 93 ? 2.595 0.918 -1.411 1.00 95.56 93 ASP A O 1
ATOM 756 N N . LEU A 1 94 ? 0.800 1.939 -0.547 1.00 93.62 94 LEU A N 1
ATOM 757 C CA . LEU A 1 94 ? -0.125 1.245 -1.444 1.00 93.62 94 LEU A CA 1
ATOM 758 C C . LEU A 1 94 ? 0.067 1.657 -2.905 1.00 93.62 94 LEU A C 1
ATOM 760 O O . LEU A 1 94 ? -0.156 0.807 -3.767 1.00 93.62 94 LEU A O 1
ATOM 764 N N . HIS A 1 95 ? 0.446 2.915 -3.175 1.00 94.06 95 HIS A N 1
ATOM 765 C CA . HIS A 1 95 ? 0.691 3.462 -4.515 1.00 94.06 95 HIS A CA 1
ATOM 766 C C . HIS A 1 95 ? -0.325 2.987 -5.561 1.00 94.06 95 HIS A C 1
ATOM 768 O O . HIS A 1 95 ? -0.022 2.149 -6.418 1.00 94.06 95 HIS A O 1
ATOM 774 N N . LEU A 1 96 ? -1.547 3.520 -5.492 1.00 92.06 96 LEU A N 1
ATOM 775 C CA . LEU A 1 96 ? -2.700 2.983 -6.224 1.00 92.06 96 LEU A CA 1
ATOM 776 C C . LEU A 1 96 ? -2.523 2.883 -7.752 1.00 92.06 96 LEU A C 1
ATOM 778 O O . LEU A 1 96 ? -3.128 2.001 -8.366 1.00 92.06 96 LEU A O 1
ATOM 782 N N . SER A 1 97 ? -1.655 3.693 -8.371 1.00 87.38 97 SER A N 1
ATOM 783 C CA . SER A 1 97 ? -1.299 3.538 -9.794 1.00 87.38 97 SER A CA 1
ATOM 784 C C . SER A 1 97 ? -0.717 2.159 -10.151 1.00 87.38 97 SER A C 1
ATOM 786 O O . SER A 1 97 ? -0.891 1.690 -11.275 1.00 87.38 97 SER A O 1
ATOM 788 N N . THR A 1 98 ? -0.082 1.465 -9.200 1.00 84.94 98 THR A N 1
ATOM 789 C CA 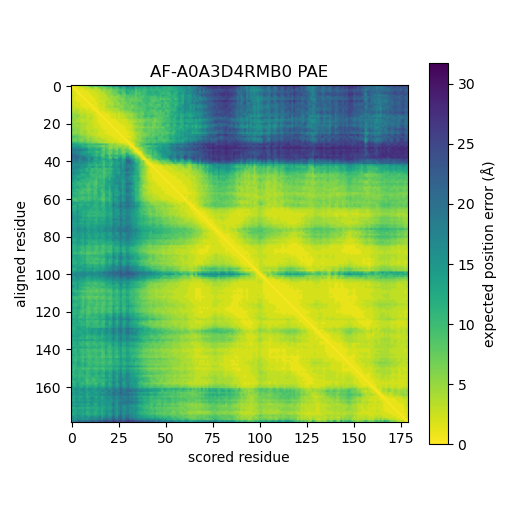. THR A 1 98 ? 0.612 0.180 -9.420 1.00 84.94 98 THR A CA 1
ATOM 790 C C . THR A 1 98 ? -0.340 -0.959 -9.797 1.00 84.94 98 THR A C 1
ATOM 792 O O . THR A 1 98 ? 0.082 -1.981 -10.354 1.00 84.94 98 THR A O 1
ATOM 795 N N . TYR A 1 99 ? -1.631 -0.809 -9.496 1.00 84.56 99 TYR A N 1
ATOM 796 C CA . TYR A 1 99 ? -2.619 -1.858 -9.714 1.00 84.56 99 TYR A CA 1
ATOM 797 C C . TYR A 1 99 ? -3.157 -1.911 -11.152 1.00 84.56 99 TYR A C 1
ATOM 799 O O . TYR A 1 99 ? -3.880 -2.857 -11.445 1.00 84.56 99 TYR A O 1
ATOM 807 N N . ASP A 1 100 ? -2.760 -1.014 -12.068 1.00 75.06 100 ASP A N 1
ATOM 808 C CA . ASP A 1 100 ? -3.128 -1.041 -13.502 1.00 75.06 100 ASP A CA 1
ATOM 809 C C . ASP A 1 100 ? -4.645 -1.279 -13.743 1.00 75.06 100 ASP A C 1
ATOM 811 O O . ASP A 1 100 ? -5.018 -2.146 -14.538 1.00 75.06 100 ASP A O 1
ATOM 815 N N . ASP A 1 101 ? -5.524 -0.613 -12.987 1.00 71.69 101 ASP A N 1
ATOM 816 C CA . ASP A 1 101 ? -6.985 -0.830 -13.006 1.00 71.69 101 ASP A CA 1
ATOM 817 C C . ASP A 1 101 ? -7.432 -2.273 -12.682 1.00 71.69 101 ASP A C 1
ATOM 819 O O . ASP A 1 101 ? -8.475 -2.747 -13.140 1.00 71.69 101 ASP A O 1
ATOM 823 N N . ARG A 1 102 ? -6.658 -3.006 -11.869 1.00 80.50 102 ARG A N 1
ATOM 824 C CA . ARG A 1 102 ? -7.009 -4.341 -11.349 1.00 80.50 102 ARG A CA 1
ATOM 825 C C . ARG A 1 102 ? -7.532 -4.248 -9.907 1.00 80.50 102 ARG A C 1
ATOM 827 O O . ARG A 1 102 ? -6.790 -4.555 -8.967 1.00 80.50 102 ARG A O 1
ATOM 834 N N . PRO A 1 103 ? -8.820 -3.916 -9.687 1.00 85.00 103 PRO A N 1
ATOM 835 C CA . PRO A 1 103 ? -9.399 -3.768 -8.347 1.00 85.00 103 PRO A CA 1
ATOM 836 C C . PRO A 1 103 ? -9.303 -5.035 -7.496 1.00 85.00 103 PRO A C 1
ATOM 838 O O . PRO A 1 103 ? -9.241 -4.956 -6.272 1.00 85.00 103 PRO A O 1
ATOM 841 N N . THR A 1 104 ? -9.237 -6.210 -8.125 1.00 89.19 104 THR A N 1
ATOM 842 C CA . THR A 1 104 ? -9.150 -7.504 -7.438 1.00 89.19 104 THR A CA 1
ATOM 843 C C . THR A 1 104 ? -7.888 -7.652 -6.586 1.00 89.19 104 THR A C 1
ATOM 845 O O . THR A 1 104 ? -7.927 -8.320 -5.555 1.00 89.19 104 THR A O 1
ATOM 848 N N . ALA A 1 105 ? -6.772 -7.021 -6.968 1.00 89.38 105 ALA A N 1
ATOM 849 C CA . ALA A 1 105 ? -5.544 -7.058 -6.176 1.00 89.38 105 ALA A CA 1
ATOM 850 C C . ALA A 1 105 ? -5.714 -6.292 -4.856 1.00 89.38 105 ALA A C 1
ATOM 852 O O . ALA A 1 105 ? -5.442 -6.844 -3.790 1.00 89.38 105 ALA A O 1
ATOM 853 N N . LEU A 1 106 ? -6.249 -5.070 -4.917 1.00 92.56 106 LEU A N 1
ATOM 854 C CA . LEU A 1 106 ? -6.533 -4.279 -3.722 1.00 92.56 106 LEU A CA 1
ATOM 855 C C . LEU A 1 106 ? -7.655 -4.896 -2.876 1.00 92.56 106 LEU A C 1
ATOM 857 O O . LEU A 1 106 ? -7.568 -4.893 -1.652 1.00 92.56 106 LEU A O 1
ATOM 861 N N . GLN A 1 107 ? -8.677 -5.489 -3.504 1.00 94.81 107 GLN A N 1
ATOM 862 C CA . GLN A 1 107 ? -9.723 -6.226 -2.786 1.00 94.81 107 GLN A CA 1
ATOM 863 C C . GLN A 1 107 ? -9.124 -7.328 -1.916 1.00 94.81 107 GLN A C 1
ATOM 865 O O . GLN A 1 107 ? -9.441 -7.389 -0.735 1.00 94.81 107 GLN A O 1
ATOM 870 N N . ARG A 1 108 ? -8.194 -8.128 -2.456 1.00 94.69 108 ARG A N 1
ATOM 871 C CA . ARG A 1 108 ? -7.499 -9.173 -1.688 1.00 94.69 108 ARG A CA 1
ATOM 872 C C . ARG A 1 108 ? -6.711 -8.612 -0.505 1.00 94.69 108 ARG A C 1
ATOM 874 O O . ARG A 1 108 ? -6.667 -9.262 0.535 1.00 94.69 108 ARG A O 1
ATOM 881 N N . ILE A 1 109 ? -6.099 -7.435 -0.654 1.00 95.25 109 ILE A N 1
ATOM 882 C CA . ILE A 1 109 ? -5.399 -6.751 0.443 1.00 95.25 109 IL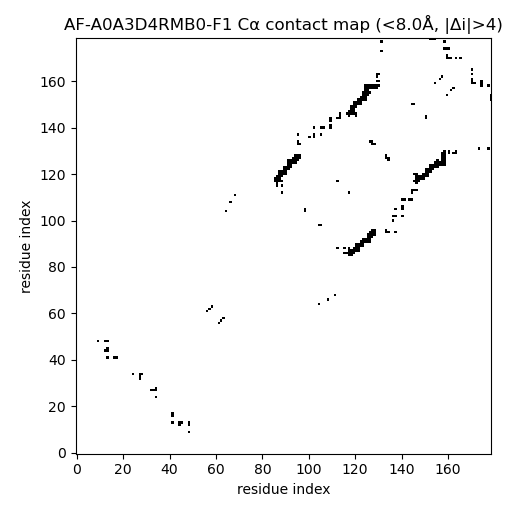E A CA 1
ATOM 883 C C . ILE A 1 109 ? -6.401 -6.376 1.540 1.00 95.25 109 ILE A C 1
ATOM 885 O O . ILE A 1 109 ? -6.225 -6.788 2.683 1.00 95.25 109 ILE A O 1
ATOM 889 N N . VAL A 1 110 ? -7.481 -5.673 1.188 1.00 97.00 110 VAL A N 1
ATOM 890 C CA . VAL A 1 110 ? -8.520 -5.251 2.144 1.00 97.00 110 VAL A CA 1
ATOM 891 C C . VAL A 1 110 ? -9.178 -6.447 2.832 1.00 97.00 110 VAL A C 1
ATOM 893 O O . VAL A 1 110 ? -9.328 -6.450 4.052 1.00 97.00 110 VAL A O 1
ATOM 896 N N . ASP A 1 111 ? -9.509 -7.495 2.080 1.00 97.75 111 ASP A N 1
ATOM 897 C CA . ASP A 1 111 ? -10.113 -8.708 2.630 1.00 97.75 111 ASP A CA 1
ATOM 898 C C . ASP A 1 111 ? -9.146 -9.406 3.605 1.00 97.75 111 ASP A C 1
ATOM 900 O O . ASP A 1 111 ? -9.556 -9.847 4.678 1.00 97.75 111 ASP A O 1
ATOM 904 N N . SER A 1 112 ? -7.847 -9.453 3.280 1.00 97.81 112 SER A N 1
ATOM 905 C CA . SER A 1 112 ? -6.815 -10.018 4.156 1.00 97.81 112 SER A CA 1
ATOM 906 C C . SER A 1 112 ? -6.598 -9.202 5.430 1.00 97.81 112 SER A C 1
ATOM 908 O O . SER A 1 112 ? -6.327 -9.796 6.476 1.00 97.81 112 SER A O 1
ATOM 910 N N . ILE A 1 113 ? -6.696 -7.870 5.352 1.00 98.19 113 ILE A N 1
ATOM 911 C CA . ILE A 1 113 ? -6.614 -6.961 6.505 1.00 98.19 113 ILE A CA 1
ATOM 912 C C . ILE A 1 113 ? -7.799 -7.211 7.436 1.00 98.19 113 ILE A C 1
ATOM 914 O O . ILE A 1 113 ? -7.602 -7.517 8.610 1.00 98.19 113 ILE A O 1
ATOM 918 N N . ASN A 1 114 ? -9.020 -7.173 6.902 1.00 98.38 114 ASN A N 1
ATOM 919 C CA . ASN A 1 114 ? -10.237 -7.389 7.682 1.00 98.38 114 ASN A CA 1
ATOM 920 C C . ASN A 1 114 ? -10.277 -8.792 8.312 1.00 98.38 114 ASN A C 1
ATOM 922 O O . ASN A 1 114 ? -10.737 -8.951 9.442 1.00 98.38 114 ASN A O 1
ATOM 926 N N . ALA A 1 115 ? -9.741 -9.808 7.625 1.00 98.19 115 ALA A N 1
ATOM 927 C CA . ALA A 1 115 ? -9.630 -11.166 8.157 1.00 98.19 115 ALA A CA 1
ATOM 928 C C . ALA A 1 115 ? -8.735 -11.271 9.407 1.00 98.19 115 ALA A C 1
ATOM 930 O O . ALA A 1 115 ? -8.878 -12.229 10.165 1.00 98.19 115 ALA A O 1
ATOM 931 N N . GLN A 1 116 ? -7.847 -10.299 9.664 1.00 97.75 116 GLN A N 1
ATOM 932 C CA . GLN A 1 116 ? -7.062 -10.264 10.907 1.00 97.75 116 GLN A CA 1
ATOM 933 C C . GLN A 1 116 ? -7.901 -9.876 12.131 1.00 97.75 116 GLN A C 1
ATOM 935 O O . GLN A 1 116 ? -7.453 -10.099 13.262 1.00 97.75 116 GLN A O 1
ATOM 940 N N . GLN A 1 117 ? -9.108 -9.338 11.904 1.00 97.75 117 GLN A N 1
ATOM 941 C CA . GLN A 1 117 ? -9.970 -8.734 12.919 1.00 97.75 117 GLN A CA 1
ATOM 942 C C . GLN A 1 117 ? -9.188 -7.698 13.743 1.00 97.75 117 GLN A C 1
ATOM 944 O O . GLN A 1 117 ? -8.962 -7.921 14.934 1.00 97.75 117 GLN A O 1
ATOM 949 N N . PRO A 1 118 ? -8.668 -6.636 13.096 1.00 98.31 118 PRO A N 1
ATOM 950 C CA . PRO A 1 118 ? -7.877 -5.629 13.781 1.00 98.31 118 PRO A CA 1
ATOM 951 C C . PRO A 1 118 ? -8.738 -4.816 14.743 1.00 98.31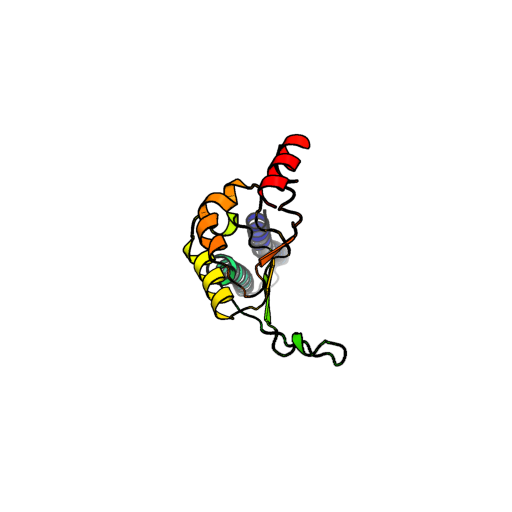 118 PRO A C 1
ATOM 953 O O . PRO A 1 118 ? -9.888 -4.486 14.447 1.00 98.31 118 PRO A O 1
ATOM 956 N N . ASP A 1 119 ? -8.134 -4.426 15.856 1.00 98.56 119 ASP A N 1
ATOM 957 C CA . ASP A 1 119 ? -8.691 -3.392 16.716 1.00 98.56 119 ASP A CA 1
ATOM 958 C C . ASP A 1 119 ? -8.403 -2.017 16.113 1.00 98.56 119 ASP A C 1
ATOM 960 O O . ASP A 1 119 ? -9.293 -1.183 16.052 1.00 98.56 119 ASP A O 1
ATOM 964 N N . LEU A 1 120 ? -7.215 -1.821 15.535 1.00 98.44 120 LEU A N 1
ATOM 965 C CA . LEU A 1 120 ? -6.831 -0.590 14.846 1.00 98.44 120 LEU A CA 1
ATOM 966 C C . LEU A 1 120 ? -6.147 -0.900 13.516 1.00 98.44 120 LEU A C 1
ATOM 968 O O . LEU A 1 120 ? -5.295 -1.791 13.429 1.00 98.44 120 LEU A O 1
ATOM 972 N N . ILE A 1 121 ? -6.474 -0.128 12.483 1.00 98.69 121 ILE A N 1
ATOM 973 C CA . ILE A 1 121 ? -5.690 -0.098 11.246 1.00 98.69 121 ILE A CA 1
ATOM 974 C C . ILE A 1 121 ? -4.912 1.215 11.210 1.00 98.69 121 ILE A C 1
ATOM 976 O O . ILE A 1 121 ? -5.506 2.290 11.254 1.00 98.69 121 ILE A O 1
ATOM 980 N N . CYS A 1 122 ? -3.589 1.117 11.101 1.00 98.12 122 CYS A N 1
ATOM 981 C CA . CYS A 1 122 ? -2.697 2.257 10.926 1.00 98.12 122 CYS A CA 1
ATOM 982 C C . CYS A 1 122 ? -2.182 2.279 9.491 1.00 98.12 122 CYS A C 1
ATOM 984 O O . CYS A 1 122 ? -1.477 1.356 9.077 1.00 98.12 122 CYS A O 1
ATOM 986 N N . PHE A 1 123 ? -2.492 3.342 8.758 1.00 96.88 123 PHE A N 1
ATOM 987 C CA . PHE A 1 123 ? -1.951 3.588 7.433 1.00 96.88 123 PHE A CA 1
ATOM 988 C C . PHE A 1 123 ? -0.925 4.722 7.475 1.00 96.88 123 PHE A C 1
ATOM 990 O O . PHE A 1 123 ? -1.256 5.870 7.754 1.00 96.88 123 PHE A O 1
ATOM 997 N N . THR A 1 124 ? 0.343 4.415 7.218 1.00 96.56 124 THR A N 1
ATOM 998 C CA . THR A 1 124 ? 1.432 5.392 7.356 1.00 96.56 124 THR A CA 1
ATOM 999 C C . THR A 1 124 ? 1.874 6.031 6.046 1.00 96.56 124 THR A C 1
ATOM 1001 O O . THR A 1 124 ? 3.060 6.300 5.870 1.00 96.56 124 THR A O 1
ATOM 1004 N N . GLY A 1 125 ? 0.920 6.299 5.156 1.00 95.06 125 GLY A N 1
ATOM 1005 C CA . GLY A 1 125 ? 1.125 7.132 3.974 1.00 95.06 125 GLY A CA 1
ATOM 1006 C C . GLY A 1 125 ? 1.462 6.388 2.687 1.00 95.06 125 GLY A C 1
ATOM 1007 O O . GLY A 1 125 ? 1.531 5.158 2.645 1.00 95.06 125 GLY A O 1
ATOM 1008 N N . ASP A 1 126 ? 1.644 7.185 1.637 1.00 95.56 126 ASP A N 1
ATOM 1009 C CA . ASP A 1 126 ? 1.885 6.800 0.246 1.00 95.56 126 ASP A CA 1
ATOM 1010 C C . ASP A 1 126 ? 0.729 5.971 -0.337 1.00 95.56 126 ASP A C 1
ATOM 1012 O O . ASP A 1 126 ? 0.881 4.877 -0.891 1.00 95.56 126 ASP A O 1
ATOM 1016 N N . LEU A 1 127 ? -0.479 6.529 -0.214 1.00 94.19 127 LEU A N 1
ATOM 1017 C CA . LEU A 1 127 ? -1.677 6.010 -0.867 1.00 94.19 127 LEU A CA 1
ATOM 1018 C C . LEU A 1 127 ? -1.605 6.221 -2.377 1.00 94.19 127 LEU A C 1
ATOM 1020 O O . LEU A 1 127 ? -1.856 5.293 -3.149 1.00 94.19 127 LEU A O 1
ATOM 1024 N N . VAL A 1 128 ? -1.258 7.431 -2.806 1.00 93.94 128 VAL A N 1
ATOM 1025 C CA . VAL A 1 128 ? -1.147 7.776 -4.227 1.00 93.94 128 VAL A CA 1
ATOM 1026 C C . VAL A 1 128 ? 0.308 7.808 -4.673 1.00 93.94 128 VAL A C 1
ATOM 1028 O O . VAL A 1 128 ? 1.235 7.777 -3.871 1.00 93.94 128 VAL A O 1
ATOM 1031 N N . THR A 1 129 ? 0.531 7.814 -5.982 1.00 92.00 129 THR A N 1
ATOM 1032 C CA . THR A 1 129 ? 1.880 7.834 -6.568 1.00 92.00 129 THR A CA 1
ATOM 1033 C C . THR A 1 129 ? 2.207 9.208 -7.129 1.00 92.00 129 THR A C 1
ATOM 1035 O O . THR A 1 129 ? 3.286 9.748 -6.893 1.00 92.00 129 THR A O 1
ATOM 1038 N N . ILE A 1 130 ? 1.278 9.767 -7.895 1.00 88.94 130 ILE A N 1
ATOM 1039 C CA . ILE A 1 130 ? 1.430 11.025 -8.620 1.00 88.94 130 ILE A CA 1
ATOM 1040 C C . ILE A 1 130 ? 0.260 11.951 -8.295 1.00 88.94 130 ILE A C 1
ATOM 1042 O O . ILE A 1 130 ? 0.489 13.135 -8.067 1.00 88.94 130 ILE A O 1
ATOM 1046 N N . GLY A 1 131 ? -0.976 11.443 -8.275 1.00 88.81 131 GLY A N 1
ATOM 1047 C CA . GLY A 1 131 ? -2.171 12.277 -8.139 1.00 88.81 131 GLY A CA 1
ATOM 1048 C C . GLY A 1 131 ? -3.366 11.583 -7.492 1.00 88.81 131 GLY A C 1
ATOM 1049 O O . GLY A 1 131 ? -3.488 10.361 -7.498 1.00 88.81 131 GLY A O 1
ATOM 1050 N N . ILE A 1 132 ? -4.302 12.386 -6.981 1.00 88.25 132 ILE A N 1
ATOM 1051 C CA . ILE A 1 132 ? -5.498 11.909 -6.258 1.00 88.25 132 ILE A CA 1
ATOM 1052 C C . ILE A 1 132 ? -6.482 11.164 -7.160 1.00 88.25 132 ILE A C 1
ATOM 1054 O O . ILE A 1 132 ? -7.230 10.306 -6.692 1.00 88.25 132 ILE A O 1
ATOM 1058 N N . SER A 1 133 ? -6.470 11.436 -8.465 1.00 88.69 133 SER A N 1
ATOM 1059 C CA . SER A 1 133 ? -7.305 10.714 -9.431 1.00 88.69 133 SER A CA 1
ATOM 1060 C C . SER A 1 133 ? -7.065 9.200 -9.409 1.00 88.69 133 SER A C 1
ATOM 1062 O O . SER A 1 133 ? -7.987 8.445 -9.709 1.00 88.69 133 SER A O 1
ATOM 1064 N N . GLU A 1 134 ? -5.878 8.753 -8.979 1.00 89.31 134 GLU A N 1
ATOM 1065 C CA . GLU A 1 134 ? -5.552 7.339 -8.773 1.00 89.31 134 GLU A CA 1
ATOM 1066 C C . GLU A 1 134 ? -6.444 6.669 -7.724 1.00 89.31 134 GLU A C 1
ATOM 1068 O O . GLU A 1 134 ? -6.663 5.466 -7.805 1.00 89.31 134 GLU A O 1
ATOM 1073 N N . ALA A 1 135 ? -6.973 7.415 -6.749 1.00 89.25 135 ALA A N 1
ATOM 1074 C CA . ALA A 1 135 ? -7.792 6.868 -5.670 1.00 89.25 135 ALA A CA 1
ATOM 1075 C C . ALA A 1 135 ? -9.256 6.628 -6.062 1.00 89.25 135 ALA A C 1
ATOM 1077 O O . ALA A 1 135 ? -9.929 5.782 -5.460 1.00 89.25 135 ALA A O 1
ATOM 1078 N N . ALA A 1 136 ? -9.760 7.332 -7.081 1.00 88.25 136 ALA A N 1
ATOM 1079 C CA . ALA A 1 136 ? -11.171 7.281 -7.460 1.00 88.25 136 ALA A CA 1
ATOM 1080 C C . ALA A 1 136 ? -11.677 5.852 -7.773 1.00 88.25 136 ALA A C 1
ATOM 1082 O O . ALA A 1 136 ? -12.710 5.474 -7.217 1.00 88.25 136 ALA A O 1
ATOM 1083 N N . PRO A 1 137 ? -10.962 5.004 -8.546 1.00 89.69 137 PRO A N 1
ATOM 1084 C CA . PRO A 1 137 ? -11.415 3.638 -8.842 1.00 89.69 137 PRO A CA 1
ATOM 1085 C C . PRO A 1 137 ? -11.442 2.704 -7.623 1.00 89.69 137 PRO A C 1
ATOM 1087 O O . PRO A 1 137 ? -12.086 1.656 -7.652 1.00 89.69 137 PRO A O 1
ATOM 1090 N N . TYR A 1 138 ? -10.728 3.061 -6.554 1.00 92.00 138 TYR A N 1
ATOM 1091 C CA . TYR A 1 138 ? -10.489 2.196 -5.399 1.00 92.00 138 TYR A CA 1
ATOM 1092 C C . TYR A 1 138 ? -11.199 2.658 -4.127 1.00 92.00 138 TYR A C 1
ATOM 1094 O O . TYR A 1 138 ? -11.177 1.943 -3.124 1.00 92.00 138 TYR A O 1
ATOM 1102 N N . THR A 1 139 ? -11.856 3.819 -4.159 1.00 91.12 139 THR A N 1
ATOM 1103 C CA . THR A 1 139 ? -12.495 4.434 -2.986 1.00 91.12 139 THR A CA 1
ATOM 1104 C C . THR A 1 139 ? -13.477 3.478 -2.305 1.00 91.12 139 THR A C 1
ATOM 1106 O O . THR A 1 139 ? -13.417 3.292 -1.091 1.00 91.12 139 THR A O 1
ATOM 1109 N N . ASP A 1 140 ? -14.327 2.795 -3.074 1.00 93.75 140 ASP A N 1
ATOM 1110 C CA . ASP A 1 140 ? -15.305 1.851 -2.517 1.00 93.75 140 ASP A CA 1
ATOM 1111 C C . ASP A 1 140 ? -14.655 0.597 -1.924 1.00 93.75 140 ASP A C 1
ATOM 1113 O O . ASP A 1 140 ? -15.187 0.003 -0.990 1.00 93.75 140 ASP A O 1
ATOM 1117 N N . ILE A 1 141 ? -13.484 0.200 -2.425 1.00 95.25 141 ILE A N 1
ATOM 1118 C CA . ILE A 1 141 ? -12.735 -0.943 -1.895 1.00 95.25 141 ILE A CA 1
ATOM 1119 C C . ILE A 1 141 ? -12.091 -0.565 -0.564 1.00 95.25 141 ILE A C 1
ATOM 1121 O O . ILE A 1 141 ? -12.229 -1.319 0.398 1.00 95.25 141 ILE A O 1
ATOM 1125 N N . LEU A 1 142 ? -11.434 0.597 -0.504 1.00 94.44 142 LEU A N 1
ATOM 1126 C CA . LEU A 1 142 ? -10.775 1.115 0.698 1.00 94.44 142 LEU A CA 1
ATOM 1127 C C . LEU A 1 142 ? -11.775 1.399 1.823 1.00 94.44 142 LEU A C 1
ATOM 1129 O O . LEU A 1 142 ? -11.491 1.103 2.978 1.00 94.44 142 LEU A O 1
ATOM 1133 N N . ARG A 1 143 ? -12.984 1.865 1.487 1.00 95.06 143 ARG A N 1
ATOM 1134 C CA . ARG A 1 143 ? -14.089 2.060 2.443 1.00 95.06 143 ARG A CA 1
ATOM 1135 C C . ARG A 1 143 ? -14.526 0.794 3.178 1.00 95.06 143 ARG A C 1
ATOM 1137 O O . ARG A 1 143 ? -15.204 0.900 4.193 1.00 95.06 143 ARG A O 1
ATOM 1144 N N . ARG A 1 144 ? -14.173 -0.395 2.679 1.00 97.38 144 ARG A N 1
ATOM 1145 C CA . ARG A 1 144 ? -14.464 -1.663 3.365 1.00 97.38 144 ARG A CA 1
ATOM 1146 C C . ARG A 1 144 ? -13.461 -1.985 4.472 1.00 97.38 144 ARG A C 1
ATOM 1148 O O . ARG A 1 144 ? -13.695 -2.961 5.179 1.00 97.38 144 ARG A O 1
ATOM 1155 N N . LEU A 1 145 ? -12.356 -1.243 4.610 1.00 97.75 145 LEU A N 1
ATOM 1156 C CA . LEU A 1 145 ? -11.436 -1.408 5.738 1.00 97.75 145 LEU A CA 1
ATOM 1157 C C . LEU A 1 145 ? -12.196 -1.185 7.045 1.00 97.75 145 LEU A C 1
ATOM 1159 O O . LEU A 1 145 ? -12.870 -0.171 7.216 1.00 97.75 145 LEU A O 1
ATOM 1163 N N . HIS A 1 146 ? -12.093 -2.148 7.951 1.00 97.50 146 HIS A N 1
ATOM 1164 C CA . HIS A 1 146 ? -12.849 -2.138 9.190 1.00 97.50 146 HIS A CA 1
ATOM 1165 C C . HIS A 1 146 ? -11.980 -2.610 10.352 1.00 97.50 146 HIS A C 1
ATOM 1167 O O . HIS A 1 146 ? -11.402 -3.697 10.306 1.00 97.50 146 HIS A O 1
ATOM 1173 N N . ALA A 1 147 ? -11.952 -1.808 11.412 1.00 98.31 147 ALA A N 1
ATOM 1174 C CA . ALA A 1 147 ? -11.331 -2.128 12.691 1.00 98.31 147 ALA A CA 1
ATOM 1175 C C . ALA A 1 147 ? -12.236 -1.635 13.825 1.00 98.31 147 ALA A C 1
ATOM 1177 O O . ALA A 1 147 ? -12.996 -0.686 13.622 1.00 98.31 147 ALA A O 1
ATOM 1178 N N . THR A 1 148 ? -12.145 -2.258 14.999 1.00 97.94 148 THR A N 1
ATOM 1179 C CA . THR A 1 148 ? -12.976 -1.922 16.171 1.00 97.94 148 THR A CA 1
ATOM 1180 C C . THR A 1 148 ? -12.869 -0.444 16.569 1.00 97.94 148 THR A C 1
ATOM 1182 O O . THR A 1 148 ? -13.887 0.221 16.740 1.00 97.94 148 THR A O 1
ATOM 1185 N N . ASP A 1 149 ? -11.645 0.076 16.641 1.00 97.94 149 ASP A N 1
ATOM 1186 C CA . ASP A 1 149 ? -11.305 1.455 17.011 1.00 97.94 149 ASP A CA 1
ATOM 1187 C C . ASP A 1 149 ? -11.062 2.351 15.782 1.00 97.94 149 ASP A C 1
ATOM 1189 O O . ASP A 1 149 ? -10.702 3.523 15.905 1.00 97.94 149 ASP A O 1
ATOM 1193 N N . GLY A 1 150 ? -11.298 1.814 14.583 1.00 97.62 150 GLY A N 1
ATOM 1194 C CA . GLY A 1 150 ? -11.267 2.545 13.323 1.00 97.62 150 GLY A CA 1
ATOM 1195 C C . GLY A 1 150 ? -9.958 2.456 12.538 1.00 97.62 150 GLY A C 1
ATOM 1196 O O . GLY A 1 150 ? -9.075 1.630 12.775 1.00 97.62 150 GLY A O 1
ATOM 1197 N N . VAL A 1 151 ? -9.874 3.311 11.522 1.00 97.56 151 VAL A N 1
ATOM 1198 C CA . VAL A 1 151 ? -8.740 3.405 10.602 1.00 97.56 151 VAL A CA 1
ATOM 1199 C C . VAL A 1 151 ? -8.133 4.787 10.764 1.00 97.56 151 VAL A C 1
ATOM 1201 O O . VAL A 1 151 ? -8.830 5.787 10.600 1.00 97.56 151 VAL A O 1
ATOM 1204 N N . VAL A 1 152 ? -6.844 4.845 11.081 1.00 96.69 152 VAL A N 1
ATOM 1205 C CA . VAL A 1 152 ? -6.087 6.096 11.163 1.00 96.69 152 VAL A CA 1
ATOM 1206 C C . VAL A 1 152 ? -5.068 6.145 10.039 1.00 96.69 152 VAL A C 1
ATOM 1208 O O . VAL A 1 152 ? -4.441 5.134 9.722 1.00 96.69 152 VAL A O 1
ATOM 1211 N N . SER A 1 153 ? -4.903 7.320 9.437 1.00 94.75 153 SER A N 1
ATOM 1212 C CA . SER A 1 153 ? -3.949 7.536 8.353 1.00 94.75 153 SER A CA 1
ATOM 1213 C C . SER A 1 153 ? -3.106 8.776 8.605 1.00 94.75 153 SER A C 1
ATOM 1215 O O . SER A 1 153 ? -3.592 9.765 9.153 1.00 94.75 153 SER A O 1
ATOM 1217 N N . VAL A 1 154 ? -1.852 8.735 8.172 1.00 95.38 154 VAL A N 1
ATOM 1218 C CA . VAL A 1 154 ? -1.000 9.919 8.008 1.00 95.38 154 VAL A CA 1
ATOM 1219 C C . VAL A 1 154 ? -0.561 10.022 6.552 1.00 95.38 154 VAL A C 1
ATOM 1221 O O . VAL A 1 154 ? -0.546 9.020 5.843 1.00 95.38 154 VAL A O 1
ATOM 1224 N N . LEU A 1 155 ? -0.234 11.232 6.098 1.00 94.25 155 LEU A N 1
ATOM 1225 C CA . LEU A 1 155 ? 0.224 11.466 4.728 1.00 94.25 155 LEU A CA 1
ATOM 1226 C C . LEU A 1 155 ? 1.686 11.035 4.565 1.00 94.25 155 LEU A C 1
ATOM 1228 O O . LEU A 1 155 ? 2.524 11.335 5.419 1.00 94.25 155 LEU A O 1
ATOM 1232 N N . GLY A 1 156 ? 1.983 10.378 3.447 1.00 93.56 156 GLY A N 1
ATOM 1233 C CA . GLY A 1 156 ? 3.340 10.087 2.993 1.00 93.56 156 GLY A CA 1
ATOM 1234 C C . GLY A 1 156 ? 3.897 11.175 2.071 1.00 93.56 156 GLY A C 1
ATOM 1235 O O . GLY A 1 156 ? 3.257 12.196 1.808 1.00 93.56 156 GLY A O 1
ATOM 1236 N N . ASN A 1 157 ? 5.115 10.988 1.564 1.00 93.69 157 ASN A N 1
ATOM 1237 C CA . ASN A 1 157 ? 5.748 11.973 0.684 1.00 93.69 157 ASN A CA 1
ATOM 1238 C C . ASN A 1 157 ? 5.108 12.037 -0.709 1.00 93.69 157 ASN A C 1
ATOM 1240 O O . ASN A 1 157 ? 5.106 13.112 -1.315 1.00 93.69 157 ASN A O 1
ATOM 1244 N N . HIS A 1 158 ? 4.555 10.936 -1.220 1.00 93.00 158 HIS A N 1
ATOM 1245 C CA . HIS A 1 158 ? 3.823 10.944 -2.488 1.00 93.00 158 HIS A CA 1
ATOM 1246 C C . HIS A 1 158 ? 2.432 11.562 -2.347 1.00 93.00 158 HIS A C 1
ATOM 1248 O O . HIS A 1 158 ? 1.968 12.245 -3.262 1.00 93.00 158 HIS A O 1
ATOM 1254 N N . ASP A 1 159 ? 1.821 11.429 -1.171 1.00 92.50 159 ASP A N 1
ATOM 1255 C CA . ASP A 1 159 ? 0.529 12.040 -0.854 1.00 92.50 159 ASP A CA 1
ATOM 1256 C C . ASP A 1 159 ? 0.593 13.574 -0.812 1.00 92.50 159 ASP A C 1
ATOM 1258 O O . ASP A 1 159 ? -0.427 14.240 -0.959 1.00 92.50 159 ASP A O 1
ATOM 1262 N N . LEU A 1 160 ? 1.793 14.154 -0.676 1.00 91.25 160 LEU A N 1
ATOM 1263 C CA . LEU A 1 160 ? 2.019 15.600 -0.768 1.00 91.25 160 LEU A CA 1
ATOM 1264 C C . LEU A 1 160 ? 2.001 16.135 -2.207 1.00 91.25 160 LEU A C 1
ATOM 1266 O O . LEU A 1 160 ? 2.110 17.351 -2.389 1.00 91.25 160 LEU A O 1
ATOM 1270 N N . LEU A 1 161 ? 1.893 15.266 -3.218 1.00 89.12 161 LEU A N 1
ATOM 1271 C CA . LEU A 1 161 ? 1.742 15.623 -4.636 1.00 89.12 161 LEU A CA 1
ATOM 1272 C C . LEU A 1 161 ? 2.870 16.511 -5.188 1.00 89.12 161 LEU A C 1
ATOM 1274 O O . LEU A 1 161 ? 2.680 17.284 -6.129 1.00 89.12 161 LEU A O 1
ATOM 1278 N N . ILE A 1 162 ? 4.072 16.402 -4.615 1.00 84.75 162 ILE A N 1
ATOM 1279 C CA . ILE A 1 162 ? 5.243 17.224 -4.972 1.00 84.75 162 ILE A CA 1
ATOM 1280 C C . ILE A 1 162 ? 5.760 16.975 -6.398 1.00 84.75 162 ILE A C 1
ATOM 1282 O O . ILE A 1 162 ? 6.532 17.773 -6.920 1.00 84.75 162 ILE A O 1
ATOM 1286 N N . TYR A 1 163 ? 5.329 15.883 -7.035 1.00 81.62 163 TYR A N 1
ATOM 1287 C CA . TYR A 1 163 ? 5.711 15.499 -8.398 1.00 81.62 163 TYR A CA 1
ATOM 1288 C C . TYR A 1 163 ? 4.714 15.963 -9.469 1.00 81.62 163 TYR A C 1
ATOM 1290 O O . TYR A 1 163 ? 4.854 15.614 -10.641 1.00 81.62 163 TYR A O 1
ATOM 1298 N N . THR A 1 164 ? 3.701 16.736 -9.081 1.00 85.44 164 THR A N 1
ATOM 1299 C CA . THR A 1 164 ? 2.722 17.314 -10.004 1.00 85.44 164 THR A CA 1
ATOM 1300 C C . THR A 1 164 ? 3.166 18.694 -10.487 1.00 85.44 164 THR A C 1
ATOM 1302 O O . THR A 1 164 ? 3.966 19.376 -9.851 1.00 85.44 164 THR A O 1
ATOM 1305 N N . HIS A 1 165 ? 2.616 19.146 -11.614 1.00 87.75 165 HIS A N 1
ATOM 1306 C CA . HIS A 1 165 ? 2.829 20.508 -12.122 1.00 87.75 165 HIS A CA 1
ATOM 1307 C C . HIS A 1 165 ? 1.857 21.536 -11.510 1.00 87.75 165 HIS A C 1
ATOM 1309 O O . HIS A 1 165 ? 1.616 22.588 -12.102 1.00 87.75 165 HIS A O 1
ATOM 1315 N N . LEU A 1 166 ? 1.264 21.220 -10.355 1.00 88.69 166 LEU A N 1
ATOM 1316 C CA . LEU A 1 166 ? 0.312 22.086 -9.668 1.00 88.69 166 LEU A CA 1
ATOM 1317 C C . LEU A 1 166 ? 1.022 23.276 -9.024 1.00 88.69 166 LEU A C 1
ATOM 1319 O O . LEU A 1 166 ? 2.160 23.181 -8.562 1.00 88.69 166 LEU A O 1
ATOM 1323 N N . THR A 1 167 ? 0.319 24.403 -8.938 1.00 93.06 167 THR A N 1
ATOM 1324 C CA . THR A 1 167 ? 0.759 25.487 -8.057 1.00 93.06 167 THR A CA 1
ATOM 1325 C C . THR A 1 167 ? 0.669 25.035 -6.601 1.00 93.06 167 THR A C 1
ATOM 1327 O O . THR A 1 167 ? -0.099 24.134 -6.262 1.00 93.06 167 THR A O 1
ATOM 1330 N N . GLU A 1 168 ? 1.415 25.681 -5.705 1.00 91.00 168 GLU A N 1
ATOM 1331 C CA . GLU A 1 168 ? 1.377 25.345 -4.277 1.00 91.00 168 GLU A CA 1
ATOM 1332 C C . GLU A 1 168 ? -0.047 25.394 -3.703 1.00 91.00 168 GLU A C 1
ATOM 1334 O O . GLU A 1 168 ? -0.453 24.487 -2.982 1.00 91.00 168 GLU A O 1
ATOM 1339 N N . GLN A 1 169 ? -0.839 26.397 -4.093 1.00 92.62 169 GLN A N 1
ATOM 1340 C CA . GLN A 1 169 ? -2.228 26.531 -3.656 1.00 92.62 169 GLN A CA 1
ATOM 1341 C C . GLN A 1 169 ? -3.110 25.373 -4.147 1.00 92.62 169 GLN A C 1
ATOM 1343 O O . GLN A 1 169 ? -3.914 24.848 -3.380 1.00 92.62 169 GLN A O 1
ATOM 1348 N N . GLN A 1 170 ? -2.960 24.956 -5.409 1.00 91.88 170 GLN A N 1
ATOM 1349 C CA . GLN A 1 170 ? -3.698 23.814 -5.961 1.00 91.88 170 GLN A CA 1
ATOM 1350 C C . GLN A 1 170 ? -3.295 22.508 -5.275 1.00 91.88 170 GLN A C 1
ATOM 1352 O O . GLN A 1 170 ? -4.157 21.714 -4.914 1.00 91.88 170 GLN A O 1
ATOM 1357 N N . ARG A 1 171 ? -1.991 22.322 -5.051 1.00 91.50 171 ARG A N 1
ATOM 1358 C CA . ARG A 1 171 ? -1.430 21.157 -4.370 1.00 91.50 171 ARG A CA 1
ATOM 1359 C C . ARG A 1 171 ? -1.984 21.025 -2.955 1.00 91.50 171 ARG A C 1
ATOM 1361 O O . ARG A 1 171 ? -2.448 19.956 -2.592 1.00 91.50 171 ARG A O 1
ATOM 1368 N N . LEU A 1 172 ? -1.977 22.105 -2.170 1.00 90.94 172 LEU A N 1
ATOM 1369 C CA . LEU A 1 172 ? -2.517 22.103 -0.806 1.00 90.94 172 LEU A CA 1
ATOM 1370 C C . LEU A 1 172 ? -4.019 21.789 -0.785 1.00 90.94 172 LEU A C 1
ATOM 1372 O O . LEU A 1 172 ? -4.453 20.977 0.025 1.00 90.94 172 LEU A O 1
ATOM 1376 N N . ALA A 1 173 ? -4.788 22.373 -1.709 1.00 91.38 173 ALA A N 1
ATOM 1377 C CA . ALA A 1 173 ? -6.218 22.095 -1.832 1.00 91.38 173 ALA A CA 1
ATOM 1378 C C . ALA A 1 173 ? -6.511 20.642 -2.240 1.00 91.38 173 ALA A C 1
ATOM 1380 O O . ALA A 1 173 ? -7.544 20.094 -1.866 1.00 91.38 173 ALA A O 1
ATOM 1381 N N . GLU A 1 174 ? -5.632 20.014 -3.023 1.00 90.12 174 GLU A N 1
ATOM 1382 C CA . GLU A 1 174 ? -5.730 18.589 -3.329 1.00 90.12 174 GLU A CA 1
ATOM 1383 C C . GLU A 1 174 ? -5.345 17.729 -2.125 1.00 90.12 174 GLU A C 1
ATOM 1385 O O . GLU A 1 174 ? -6.125 16.863 -1.748 1.00 90.12 174 GLU A O 1
ATOM 1390 N N . VAL A 1 175 ? -4.217 17.998 -1.466 1.00 90.00 175 VAL A N 1
ATOM 1391 C CA . VAL A 1 175 ? -3.785 17.266 -0.260 1.00 90.00 175 VAL A CA 1
ATOM 1392 C C . VAL A 1 175 ? -4.883 17.245 0.810 1.00 90.00 175 VAL A C 1
ATOM 1394 O O . VAL A 1 175 ? -5.135 16.204 1.408 1.00 90.00 175 VAL A O 1
ATOM 1397 N N . GLU A 1 176 ? -5.595 18.358 1.003 1.00 88.69 176 GLU A N 1
ATOM 1398 C CA . GLU A 1 176 ? -6.728 18.445 1.934 1.00 88.69 176 GLU A CA 1
ATOM 1399 C C . GLU A 1 176 ? -7.906 17.530 1.553 1.00 88.69 176 GLU A C 1
ATOM 1401 O O . GLU A 1 176 ? -8.649 17.102 2.424 1.00 88.69 176 GLU A O 1
ATOM 1406 N N . ARG A 1 177 ? -8.078 17.179 0.272 1.00 87.25 177 ARG A N 1
ATOM 1407 C CA . ARG A 1 177 ? -9.099 16.207 -0.169 1.00 87.25 177 ARG A CA 1
ATOM 1408 C C . ARG A 1 177 ? -8.700 14.755 0.078 1.00 87.25 177 ARG A C 1
ATOM 1410 O O . ARG A 1 177 ? -9.560 13.882 -0.020 1.00 87.25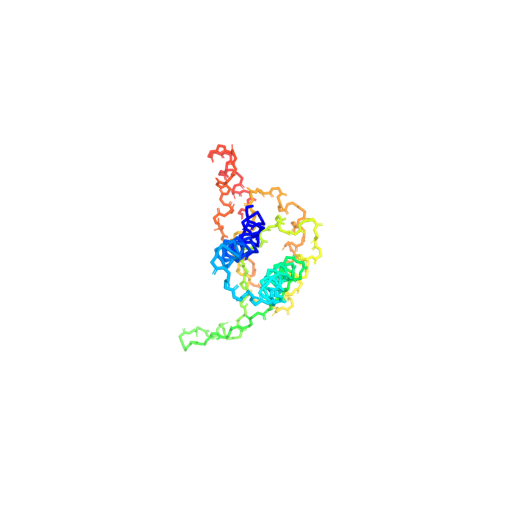 177 ARG A O 1
ATOM 1417 N N . LEU A 1 178 ? -7.408 14.495 0.267 1.00 82.94 178 LEU A N 1
ATOM 1418 C CA . LEU A 1 178 ? -6.877 13.159 0.528 1.00 82.94 178 LEU A CA 1
ATOM 1419 C C . LEU A 1 178 ? -6.897 12.819 2.027 1.00 82.94 178 LEU A C 1
ATOM 1421 O O . LEU A 1 178 ? -6.942 11.638 2.369 1.00 82.94 178 LEU A O 1
ATOM 1425 N N . ALA A 1 179 ? -6.841 13.847 2.882 1.00 72.56 179 ALA A N 1
ATOM 1426 C CA . ALA A 1 179 ? -6.933 13.758 4.340 1.00 72.56 179 ALA A CA 1
ATOM 1427 C C . ALA A 1 179 ? -8.382 13.569 4.822 1.00 72.56 179 ALA A C 1
ATOM 1429 O O . ALA A 1 179 ? -8.554 12.864 5.842 1.00 72.56 179 ALA A O 1
#

Foldseek 3Di:
DVVVVLVVVLCCLLPVVVVVVVVVVVVCVVVVHDDDDPPDSNVVSNVVSVVVVVVVCCCLPPVVLDDDDDDDDDDDPPDPPVCVVAFEAEEEQCALVSCVLPLVSLLVVQVVQVVVQHQEYEYEENNHQQAPVSCVSCVVSVVSRDHNNYYDYDYDPRLLNPNDPDDNVVSVVRSVVVD

Secondary structure (DSSP, 8-state):
-HHHHHHHHHHHHHHHHHHHHHHHHHHHHHTT-------SHHHHHHHHHHHHHHHHHHHHHTGGG-----------TTS-GGGTT--EEEE----GGGGTT-HHHHHHHHHHHHTT--SEEEE-S---SS-GGGGGGGHHHHTT---TT-EEE---TTTTTTTSS--HHHHHHHHHHH-

Sequence (179 aa):
MMLIAALVMGILVCLVPNVIWFLWWVIAEMFRFSTPRYTPFCWTAAGLVAAVWLVMAYGFFVGRFRLEVKPTTYTNAQLPEAFKGYKIVHISDLHLSTYDDRPTALQRIVDSINAQQPDLICFTGDLVTIGISEAAPYTDILRRLHATDGVVSVLGNHDLLIYTHLTEQQRLAEVERLA

pLDDT: mean 86.96, std 10.74, range [51.22, 98.69]

Radius of gyration: 26.13 Å; Cα contacts (8 Å, |Δi|>4): 170; chains: 1; bounding box: 67×50×66 Å

Mean predicted aligned error: 8.92 Å

Nearest PDB structures (foldseek):
  6kpd-assembly1_C-2  TM=3.236E-01  e=5.658E-02  Arabidopsis thaliana
  5b3g-assembly1_A  TM=2.368E-01  e=1.100E-01  Arabidopsis thaliana
  7zbh-assembly1_D  TM=5.356E-01  e=2.713E+00  Borreliella burgdorferi B31
  4hlu-assembly2_B  TM=3.714E-01  e=1.313E+00  Thermotoga maritima MSB8
  8wi4-assembly1_A  TM=4.309E-01  e=1.236E+00  Homo sapiens

Solvent-accessible surface area (backbone atoms only — not comparable to full-atom values): 10612 Å² total; per-residue (Å²): 112,70,68,59,52,52,50,52,50,44,49,47,62,52,46,53,59,53,51,54,49,51,54,50,50,53,52,30,58,77,69,68,48,89,76,76,86,88,78,58,66,68,59,53,42,49,48,52,44,49,50,54,51,50,53,52,50,43,40,70,76,51,49,76,75,64,83,79,88,81,90,78,89,85,85,62,94,87,58,59,76,85,56,67,88,62,38,72,44,79,48,57,64,64,27,45,63,78,47,74,92,41,65,67,62,57,44,53,51,41,53,56,52,42,72,67,62,22,36,30,33,42,34,66,17,17,55,30,60,54,48,74,76,48,45,67,90,43,46,75,56,61,68,65,60,58,29,80,80,33,77,48,75,47,83,25,78,34,41,57,35,77,84,45,94,60,52,72,70,56,34,53,61,49,38,62,73,76,108

=== Feature glossary ===
Each block in this record encodes a different view of the same protein. In brief:

Predicted aligned error. PAE(i, j) answers: if I align the predicted and true structures on residue i, how far off (in Å) do I expect residue j to be? A block-diagonal PAE matrix with low values on the blocks and high values off-diagonal is the signature of a multi-domain protein with confidently predicted domains but uncertain inter-domain orientation.

Contact-map, Ramachandran, and PAE plots. Plot images: a contact map (which residues are close in 3D, as an N×N binary image), a Ramachandran scatter (backbone torsion angles, revealing secondary-structure composition at a glance), and — for AlphaFold structures — a PAE heatmap (pairwise prediction confidence).

Backbone torsions (φ/ψ). φ (phi) and ψ (psi) are the two rotatable backbone dihedrals per residue: φ is the C(i-1)–N–Cα–C torsion, ψ is the N–Cα–C–N(i+1) torsion, both in degrees on (−180°, 180°]. α-helical residues cluster near (−60°, −45°); β-strand residues near (−120°, +130°). A Ramachandran plot is simply a scatter of (φ, ψ) for every residue.

Foldseek 3Di. A 3Di character summarizes, for each residue, the relative orientation of the Cα frame of its nearest spatial neighbor. Because it encodes fold topology rather than chemistry, 3Di alignments detect remote structural similarity that sequence alignment misses.

Radius of gyration, Cα contacts, bounding box. Three whole-structure scalars: the radius of gyration (RMS distance of Cα from centroid, in Å), the count of Cα–Cα contacts (pairs closer than 8 Å and separated by more than four residues in sequence — i.e. tertiary, not local, contacts), and the bounding-box dimensions. Together they distinguish compact globular folds from extended fibres or disordered chains.

Sequence. Sequence gives the chain of amino acids in standard one-letter code (A=alanine, C=cysteine, …, Y=tyrosine), read N→C. It is the only feature that is directly encoded by the gene; all structural features are derived from the folded form of this sequence.

mmCIF coordinates. Atomic coordinates in PDBx/mmCIF format — the same representation the Protein Data Bank distributes. Each line of the _atom_site loop places one backbone atom in Cartesian space (units: ångströms, origin: arbitrary).

Secondary structure (3-state, P-SEA). Three-state secondary structure (P-SEA) collapses the eight DSSP classes into helix (a), strand (b), and coil (c). P-SEA assigns these from Cα geometry alone — distances and angles — without requiring backbone oxygens, so it works on any Cα trace.

InterPro / GO / CATH / organism. Functional annotations link the protein to curated databases. InterPro entries identify conserved domains and families by matching the sequence against member-database signatures (Pfam, PROSITE, CDD, …). Gene Ontology (GO) terms describe molecular function, biological process, and cellular component in a controlled vocabulary. CATH places the structure in a hierarchical fold classification (Class/Architecture/Topology/Homologous-superfamily). The organism is the source species.

B-factor. B-factor (Debye–Waller factor) reflects atomic displacement in the crystal lattice. It is an experimental observable (units Å²), not a prediction; low values mean the atom is pinned down, high values mean it moves or is heterogeneous across the crystal.

Rendered structure images. Structure images are PyMOL renders from six orthogonal camera directions. Cartoon representation draws helices as coils and strands as arrows; sticks shows the backbone as bonds; surface shows the solvent-excluded envelope. Rainbow coloring maps sequence position to hue (blue→red, N→C); chain coloring assigns a distinct color per polypeptide.

Solvent-accessible surface area. Solvent-accessible surface area (SASA) is the area in Å² traced out by the centre of a 1.4 Å probe sphere (a water molecule) rolled over the protein's van der Waals surface (Shrake–Rupley / Lee–Richards construction). Buried residues have near-zero SASA; fully exposed residues can exceed 200 Å². The total SASA scales roughly with the number of surface residues.

Secondary structure (8-state, DSSP). The SS8 string is DSSP's per-residue secondary-structure call. α-helix (H) means an i→i+4 H-bond ladder; β-strand (E) means the residue participates in a β-sheet; 3₁₀ (G) and π (I) are tighter and wider helices; T/S are turns/bends; '-' is loop.

pLDDT. For AlphaFold models, the B-factor field carries pLDDT — the model's own estimate of local accuracy on a 0–100 scale. Regions with pLDDT<50 should be treated as essentially unmodeled; they often correspond to intrinsically disordered segments.

Nearest PDB structures. Nearest PDB neighbors are the top structural matches found by Foldseek when searching this structure against the entire Protein Data Bank. Each hit reports a TM-score (0 to 1; >0.5 almost always implies the same fold) and an E-value. These are *structural* homologs — they may share no detectable sequence similarity.